Protein 2AAO (pdb70)

GO terms:
  GO:0005509 calcium ion binding (F, IDA)
  GO:0005778 peroxisomal membrane (C, IDA)
  GO:0009931 calcium-dependent protein serine/threonine kinase activity (F, IDA)
  GO:0004672 protein kinase activity (F, IDA)
  GO:0005777 peroxisome (C, IDA)
  GO:1900055 regulation of leaf senescence (P, IEP)
  GO:0046777 protein autophosphorylation (P, IDA)
  GO:0006468 protein phosphorylation (P, IDA)
  GO:0043067 regulation of programmed cell death (P, IGI)
  GO:1900055 regulation of leaf senescence (P, IGI)
  GO:0004674 protein serine/threonine kinase activity (F, HDA)
  GO:0043067 regulation of programmed cell death (P, IMP)
  GO:1900055 regulation of leaf senescence (P, IMP)
  GO:0046777 protein autophosphorylation (P, HDA)
  GO:0005515 protein binding (F, IPI)

Organism: Arabidopsis thaliana (NCBI:txid3702)

B-factor: mean 21.33, std 12.97, range [2.0, 94.02]

CATH classification: 1.10.238.10

Sequence (271 aa):
NKFKKALRVIAESLSEEEIAGLKEFNIDADKSGQITFEELKAGLKRVGANLKESEILDLQAADVDNSGTIDYKEFIAATLHLNKIEREDHLFAAFTYFDKDGSGYITPDELQQACEEEELRDVDQDNDGRIDYNEFVAQNKFKKALRVIAESLSEEEIAGLKEFNIDADKSGQITFEELKAGLKRVGANLKESEILDLQAADVDNSGTIDYKEFIAATLHLNKIEREDHLFAAFTYFDKDGSGYITPDELQQRDVDQDNDGRIDYNEFVAQ

Solvent-accessible surface area: 14637 Å² total

Secondary structure (DSSP, 8-state):
-TTT--HHHHHHHS-HHHHHHHH-----TT--SSB-HHHHHHHGGGGT----HHHHHH---S-TT--SSB-HHHHHHHHTT-HHHHTTHHHHHHHHHH-TT-SSSB-HHHHHHHT-------S-TT-SSSB-HHHHH--/-TTT--HHHHHHT--HHHHHHHH-----TT--SEE-HHHHHHHTGGGT----HHHHHH---S-TT-SSSEEHHHHHHHHTSS-TTTTTHHHHHHHHHH-SS-SSSB-HHHHH---S-TT-SSSB-HHHHH--

InterPro domains:
  IPR000719 Protein kinase domain [PF00069] (150-408)
  IPR000719 Protein kinase domain [PS50011] (150-408)
  IPR000719 Protein kinase domain [SM00220] (150-408)
  IPR002048 EF-hand domain [PF13499] (456-515)
  IPR002048 EF-hand domain [PF13499] (525-587)
  IPR002048 EF-hand domain [PS50222] (451-486)
  IPR002048 EF-hand domain [PS50222] (487-522)
  IPR002048 EF-hand domain [PS50222] (523-558)
  IPR002048 EF-hand domain [PS50222] (561-592)
  IPR002048 EF-hand domain [SM00054] (455-483)
  IPR002048 EF-hand domain [SM00054] (491-519)
  IPR002048 EF-hand domain [SM00054] (527-555)
  IPR002048 EF-hand domain [SM00054] (561-589)
  IPR008271 Serine/threonine-protein kinase, active site [PS00108] (270-282)
  IPR011009 Protein kinase-like domain superfamily [SSF56112] (149-409)
  IPR011992 EF-hand domain pair [SSF47473] (448-588)
  IPR017441 Protein kinase, ATP binding site [PS00107] (156-183)
  IPR018247 EF-Hand 1, calcium-binding site [PS00018] (464-476)
  IPR018247 EF-Hand 1, calcium-binding site [PS00018] (500-512)
  IPR018247 EF-Hand 1, calcium-binding site [PS00018] (536-548)

Foldseek 3Di:
DVVVVVLVVVLVPQDPLLVLLLVLCVCVVVPPQWHALVSQQVPPVLLPANDPSVVSVVLVVLPPVPPNTHGSVSSSSSLSVPCRRVVCSVLSSVVVVLVVVSPQWRAPVSVVVVVVCPVVCQQPPVPPRTHHSVSSVVD/DVVVVVLVVLLVPQDPLLLLLLVLCVCVVVPPQKHALVSLVVCCVLQPQDDDPVLSVVLVQLCVVPPNIHGSVSSSSSLSDPHSNVPCSVLSSVVSVLPVPSPQWRAPVSVVLPPQPPVPPRTHHNVSSVPD

Radius of gyration: 19.85 Å; Cα contacts (8 Å, |Δi|>4): 341; chains: 2; bounding box: 34×54×58 Å

Nearest PDB structures (foldseek):
  2aao-assembly3_B  TM=1.008E+00  e=6.823E-19  Arabidopsis thaliana
  2aao-assembly3_A  TM=9.528E-01  e=5.492E-16  Arabidopsis thaliana
  5x9a-assembly1_A  TM=4.521E-01  e=6.543E-03  Ciona intestinalis
  4okh-assembly1_B  TM=5.237E-01  e=8.119E-03  Homo sapiens
  4okh-assembly2_C-2  TM=5.104E-01  e=8.570E-03  Homo sapiens

Structure (mmCIF, N/CA/C/O backbone):
data_2AAO
#
_entry.id   2AAO
#
_cell.length_a   35.968
_cell.length_b   88.154
_cell.length_c   117.552
_cell.angle_alpha   90.00
_cell.angle_beta   90.00
_cell.angle_gamma   90.00
#
_symmetry.space_group_name_H-M   'P 21 21 21'
#
loop_
_entity.id
_entity.type
_entity.pdbx_description
1 polymer 'Calcium-dependent protein kinase, isoform AK1'
2 non-polymer 'CALCIUM ION'
3 water water
#
loop_
_atom_site.group_PDB
_atom_site.id
_atom_site.type_symbol
_atom_site.label_atom_id
_atom_site.label_alt_id
_atom_site.label_comp_id
_atom_site.label_asym_id
_atom_site.label_entity_id
_atom_site.label_seq_id
_atom_site.pdbx_PDB_ins_code
_atom_site.Cartn_x
_atom_site.Cartn_y
_atom_site.Cartn_z
_atom_site.occupancy
_atom_site.B_iso_or_equiv
_atom_site.auth_seq_id
_atom_site.auth_comp_id
_atom_site.auth_asym_id
_atom_site.auth_atom_id
_atom_site.pdbx_PDB_model_num
ATOM 9 N N . ASN A 1 7 ? 28.154 25.371 47.951 1.00 36.04 7 ASN A N 1
ATOM 10 C CA . ASN A 1 7 ? 27.542 24.901 46.717 1.00 35.31 7 ASN A CA 1
ATOM 11 C C . ASN A 1 7 ? 26.010 24.974 46.742 1.00 34.49 7 ASN A C 1
ATOM 12 O O . ASN A 1 7 ? 25.389 25.255 45.718 1.00 33.88 7 ASN A O 1
ATOM 17 N N . LYS A 1 8 ? 25.395 24.723 47.894 1.00 33.14 8 LYS A N 1
ATOM 18 C CA . LYS A 1 8 ? 23.939 24.840 48.000 1.00 32.82 8 LYS A CA 1
ATOM 19 C C . LYS A 1 8 ? 23.549 26.296 47.782 1.00 31.09 8 LYS A C 1
ATOM 20 O O . LYS A 1 8 ? 22.730 26.610 46.921 1.00 30.74 8 LYS A O 1
ATOM 26 N N . PHE A 1 9 ? 24.144 27.173 48.580 1.00 29.14 9 PHE A N 1
ATOM 27 C CA . PHE A 1 9 ? 23.910 28.606 48.488 1.00 29.08 9 PHE A CA 1
ATOM 28 C C . PHE A 1 9 ? 24.156 29.069 47.042 1.00 29.53 9 PHE A C 1
ATOM 29 O O . PHE A 1 9 ? 23.356 29.806 46.467 1.00 29.84 9 PHE A O 1
ATOM 37 N N . LYS A 1 10 ? 25.260 28.610 46.456 1.00 29.23 10 LYS A N 1
ATOM 38 C CA . LYS A 1 10 ? 25.602 28.953 45.082 1.00 28.96 10 LYS A CA 1
ATOM 39 C C . LYS A 1 10 ? 24.476 28.554 44.134 1.00 27.84 10 LYS A C 1
ATOM 40 O O . LYS A 1 10 ? 24.053 29.349 43.304 1.00 28.72 10 LYS A O 1
ATOM 46 N N . LYS A 1 11 ? 23.984 27.328 44.263 1.00 27.08 11 LYS A N 1
ATOM 47 C CA . LYS A 1 11 ? 22.904 26.860 43.407 1.00 27.12 11 LYS A CA 1
ATOM 48 C C . LYS A 1 11 ? 21.661 27.726 43.608 1.00 25.75 11 LYS A C 1
ATOM 49 O O . LYS A 1 11 ? 20.949 28.036 42.646 1.00 24.08 11 LYS A O 1
ATOM 63 N N . ALA A 1 13 ? 21.583 30.873 44.469 1.00 23.02 13 ALA A N 1
ATOM 64 C CA . ALA A 1 13 ? 21.823 32.160 43.835 1.00 22.00 13 ALA A CA 1
ATOM 65 C C . ALA A 1 13 ? 21.591 32.069 42.317 1.00 21.35 13 ALA A C 1
ATOM 66 O O . ALA A 1 13 ? 21.016 32.971 41.702 1.00 19.15 13 ALA A O 1
ATOM 68 N N . LEU A 1 14 ? 22.040 30.972 41.725 1.00 21.64 14 LEU A N 1
ATOM 69 C CA . LEU A 1 14 ? 21.875 30.746 40.292 1.00 21.69 14 LEU A CA 1
ATOM 70 C C . LEU A 1 14 ? 20.394 30.656 39.936 1.00 21.45 14 LEU A C 1
ATOM 71 O O . LEU A 1 14 ? 19.953 31.203 38.936 1.00 20.38 14 LEU A O 1
ATOM 76 N N . ARG A 1 15 ? 19.624 29.980 40.773 1.00 21.72 15 ARG A N 1
ATOM 77 C CA . ARG A 1 15 ? 18.190 29.922 40.572 1.00 22.37 15 ARG A CA 1
ATOM 78 C C . ARG A 1 15 ? 17.584 31.333 40.647 1.00 20.81 15 ARG A C 1
ATOM 79 O O . ARG A 1 15 ? 16.714 31.672 39.851 1.00 19.99 15 ARG A O 1
ATOM 87 N N . VAL A 1 16 ? 18.045 32.162 41.578 1.00 19.64 16 VAL A N 1
ATOM 88 C CA . VAL A 1 16 ? 17.489 33.515 41.698 1.00 19.20 16 VAL A CA 1
ATOM 89 C C . VAL A 1 16 ? 17.747 34.305 40.405 1.00 19.06 16 VAL A C 1
ATOM 90 O O . VAL A 1 16 ? 16.863 34.975 39.862 1.00 17.40 16 VAL A O 1
ATOM 94 N N . ILE A 1 17 ? 18.969 34.207 39.914 1.00 18.02 17 ILE A N 1
ATOM 95 C CA . ILE A 1 17 ? 19.364 34.881 38.698 1.00 18.71 17 ILE A CA 1
ATOM 96 C C . ILE A 1 17 ? 18.491 34.424 37.527 1.00 19.88 17 ILE A C 1
ATOM 97 O O . ILE A 1 17 ? 17.953 35.251 36.784 1.00 20.42 17 ILE A O 1
ATOM 102 N N . ALA A 1 18 ? 18.337 33.111 37.380 1.00 18.37 18 ALA A N 1
ATOM 103 C CA . ALA A 1 18 ? 17.551 32.561 36.297 1.00 19.31 18 ALA A CA 1
ATOM 104 C C . ALA A 1 18 ? 16.106 33.056 36.374 1.00 20.04 18 ALA A C 1
ATOM 105 O O . ALA A 1 18 ? 15.511 33.417 35.362 1.00 18.03 18 ALA A O 1
ATOM 107 N N . GLU A 1 19 ? 15.550 33.075 37.582 1.00 20.46 19 GLU A N 1
ATOM 108 C CA . GLU A 1 19 ? 14.163 33.503 37.787 1.00 20.83 19 GLU A CA 1
ATOM 109 C C . GLU A 1 19 ? 14.019 35.003 37.604 1.00 19.61 19 GLU A C 1
ATOM 110 O O . GLU A 1 19 ? 12.940 35.496 37.341 1.00 17.76 19 GLU A O 1
ATOM 120 N N . SER A 1 20 ? 15.126 35.719 37.722 1.00 18.89 20 SER A N 1
ATOM 121 C CA . SER A 1 20 ? 15.092 37.167 37.652 1.00 18.81 20 SER A CA 1
ATOM 122 C C . SER A 1 20 ? 15.301 37.664 36.227 1.00 18.10 20 SER A C 1
ATOM 123 O O . SER A 1 20 ? 15.224 38.856 35.961 1.00 18.58 20 SER A O 1
ATOM 126 N N . LEU A 1 21 ? 15.569 36.747 35.311 1.00 17.73 21 LEU A N 1
ATOM 127 C CA . LEU A 1 21 ? 15.695 37.112 33.904 1.00 17.57 21 LEU A CA 1
ATOM 128 C C . LEU A 1 21 ? 14.332 37.547 33.398 1.00 17.24 21 LEU A C 1
ATOM 129 O O . LEU A 1 21 ? 13.333 36.891 33.667 1.00 17.99 21 LEU A O 1
ATOM 134 N N . SER A 1 22 ? 14.283 38.651 32.667 1.00 15.14 22 SER A N 1
ATOM 135 C CA . SER A 1 22 ? 13.035 39.089 32.079 1.00 14.17 22 SER A CA 1
ATOM 136 C C . SER A 1 22 ? 12.682 38.220 30.879 1.00 13.35 22 SER A C 1
ATOM 137 O O . SER A 1 22 ? 13.531 37.526 30.295 1.00 10.37 22 SER A O 1
ATOM 140 N N . GLU A 1 23 ? 11.418 38.263 30.501 1.00 11.85 23 GLU A N 1
ATOM 141 C CA . GLU A 1 23 ? 10.977 37.510 29.337 1.00 13.40 23 GLU A CA 1
ATOM 142 C C . GLU A 1 23 ? 11.688 38.006 28.056 1.00 9.84 23 GLU A C 1
ATOM 143 O O . GLU A 1 23 ? 11.832 37.266 27.105 1.00 6.73 23 GLU A O 1
ATOM 149 N N . GLU A 1 24 ? 12.137 39.257 28.036 1.00 7.75 24 GLU A N 1
ATOM 150 C CA . GLU A 1 24 ? 12.845 39.775 26.868 1.00 7.32 24 GLU A CA 1
ATOM 151 C C . GLU A 1 24 ? 14.279 39.233 26.848 1.00 5.61 24 GLU A C 1
ATOM 152 O O . GLU A 1 24 ? 14.835 38.963 25.797 1.00 2.82 24 GLU A O 1
ATOM 158 N N . GLU A 1 25 ? 14.875 39.089 28.022 1.00 3.31 25 GLU A N 1
ATOM 159 C CA . GLU A 1 25 ? 16.190 38.458 28.114 1.00 4.02 25 GLU A CA 1
ATOM 160 C C . GLU A 1 25 ? 16.085 36.985 27.700 1.00 3.31 25 GLU A C 1
ATOM 161 O O . GLU A 1 25 ? 16.972 36.458 27.023 1.00 3.35 25 GLU A O 1
ATOM 167 N N . ILE A 1 26 ? 14.998 36.323 28.104 1.00 3.71 26 ILE A N 1
ATOM 168 C CA . ILE A 1 26 ? 14.764 34.929 27.744 1.00 3.72 26 ILE A CA 1
ATOM 169 C C . ILE A 1 26 ? 14.675 34.823 26.221 1.00 4.23 26 ILE A C 1
ATOM 170 O O . ILE A 1 26 ? 15.302 33.960 25.620 1.00 4.38 26 ILE A O 1
ATOM 175 N N . ALA A 1 27 ? 13.899 35.702 25.592 1.00 2.42 27 ALA A N 1
ATOM 176 C CA . ALA A 1 27 ? 13.780 35.680 24.127 1.00 3.84 27 ALA A CA 1
ATOM 177 C C . ALA A 1 27 ? 15.153 35.907 23.459 1.00 3.64 27 ALA A C 1
ATOM 178 O O . ALA A 1 27 ? 15.454 35.323 22.432 1.00 3.65 27 ALA A O 1
ATOM 180 N N . GLY A 1 28 ? 15.964 36.769 24.038 1.00 5.18 28 GLY A N 1
ATOM 181 C CA . GLY A 1 28 ? 17.316 36.969 23.543 1.00 5.47 28 GLY A CA 1
ATOM 182 C C . GLY A 1 28 ? 18.153 35.694 23.622 1.00 6.39 28 GLY A C 1
ATOM 183 O O . GLY A 1 28 ? 18.852 35.341 22.672 1.00 6.70 28 GLY A O 1
ATOM 184 N N . LEU A 1 29 ? 18.101 35.005 24.761 1.00 6.49 29 LEU A N 1
ATOM 185 C CA . LEU A 1 29 ? 18.864 33.778 24.937 1.00 6.49 29 LEU A CA 1
ATOM 186 C C . LEU A 1 29 ? 18.411 32.703 23.937 1.00 7.89 29 LEU A C 1
ATOM 187 O O . LEU A 1 29 ? 19.223 31.934 23.425 1.00 4.44 29 LEU A O 1
ATOM 192 N N . LYS A 1 30 ? 17.118 32.667 23.652 1.00 5.49 30 LYS A N 1
ATOM 193 C CA . LYS A 1 30 ? 16.560 31.736 22.696 1.00 8.71 30 LYS A CA 1
ATOM 194 C C . LYS A 1 30 ? 17.103 32.034 21.293 1.00 7.81 30 LYS A C 1
ATOM 195 O O . LYS A 1 30 ? 17.455 31.131 20.546 1.00 4.59 30 LYS A O 1
ATOM 201 N N . GLU A 1 31 ? 17.173 33.311 20.946 1.00 6.98 31 GLU A N 1
ATOM 202 C CA . GLU A 1 31 ? 17.730 33.699 19.656 1.00 7.38 31 GLU A CA 1
ATOM 203 C C . GLU A 1 31 ? 19.206 33.292 19.564 1.00 7.89 31 GLU A C 1
ATOM 204 O O . GLU A 1 31 ? 19.628 32.783 18.525 1.00 5.09 31 GLU A O 1
ATOM 218 N N . PHE A 1 33 ? 20.690 30.844 21.267 1.00 7.19 33 PHE A N 1
ATOM 219 C CA . PHE A 1 33 ? 20.675 29.399 21.107 1.00 7.57 33 PHE A CA 1
ATOM 220 C C . PHE A 1 33 ? 20.428 28.988 19.654 1.00 7.42 33 PHE A C 1
ATOM 221 O O . PHE A 1 33 ? 21.171 28.191 19.104 1.00 8.20 33 PHE A O 1
ATOM 229 N N . ASN A 1 34 ? 19.394 29.547 19.040 1.00 7.65 34 ASN A N 1
ATOM 230 C CA . ASN A 1 34 ? 19.045 29.228 17.667 1.00 8.45 34 ASN A CA 1
ATOM 231 C C . ASN A 1 34 ? 20.139 29.643 16.691 1.00 8.71 34 ASN A C 1
ATOM 232 O O . ASN A 1 34 ? 20.369 28.976 15.677 1.00 8.14 34 ASN A O 1
ATOM 245 N N . ILE A 1 36 ? 23.333 29.608 17.290 1.00 4.61 36 ILE A N 1
ATOM 246 C CA . ILE A 1 36 ? 24.401 28.618 17.388 1.00 4.87 36 ILE A CA 1
ATOM 247 C C . ILE A 1 36 ? 23.945 27.271 16.825 1.00 5.03 36 ILE A C 1
ATOM 248 O O . ILE A 1 36 ? 24.691 26.599 16.119 1.00 5.39 36 ILE A O 1
ATOM 253 N N . ASP A 1 37 ? 22.707 26.891 17.130 1.00 5.10 37 ASP A N 1
ATOM 254 C CA . ASP A 1 37 ? 22.119 25.632 16.641 1.00 5.14 37 ASP A CA 1
ATOM 255 C C . ASP A 1 37 ? 21.759 25.787 15.164 1.00 6.91 37 ASP A C 1
ATOM 256 O O . ASP A 1 37 ? 20.580 25.820 14.795 1.00 5.34 37 ASP A O 1
ATOM 261 N N . ALA A 1 38 ? 22.787 25.849 14.322 1.00 8.99 38 ALA A N 1
ATOM 262 C CA . ALA A 1 38 ? 22.624 26.197 12.910 1.00 10.12 38 ALA A CA 1
ATOM 263 C C . ALA A 1 38 ? 21.749 25.255 12.107 1.00 9.86 38 ALA A C 1
ATOM 264 O O . ALA A 1 38 ? 21.054 25.706 11.220 1.00 10.62 38 ALA A O 1
ATOM 266 N N . ASP A 1 39 ? 21.779 23.960 12.411 1.00 10.39 39 ASP A N 1
ATOM 267 C CA . ASP A 1 39 ? 20.942 22.996 11.690 1.00 10.99 39 ASP A CA 1
ATOM 268 C C . ASP A 1 39 ? 19.539 22.863 12.310 1.00 9.63 39 ASP A C 1
ATOM 269 O O . ASP A 1 39 ? 18.757 22.033 11.880 1.00 9.39 39 ASP A O 1
ATOM 274 N N . LYS A 1 40 ? 19.228 23.692 13.306 1.00 10.14 40 LYS A N 1
ATOM 275 C CA . LYS A 1 40 ? 17.921 23.683 13.986 1.00 9.45 40 LYS A CA 1
ATOM 276 C C . LYS A 1 40 ? 17.529 22.281 14.481 1.00 7.43 40 LYS A C 1
ATOM 277 O O . LYS A 1 40 ? 16.374 21.872 14.398 1.00 9.74 40 LYS A O 1
ATOM 283 N N . SER A 1 41 ? 18.487 21.554 15.017 1.00 6.27 41 SER A N 1
ATOM 284 C CA . SER A 1 41 ? 18.228 20.227 15.542 1.00 5.25 41 SER A CA 1
ATOM 285 C C . SER A 1 41 ? 17.769 20.250 16.995 1.00 3.66 41 SER A C 1
ATOM 286 O O . SER A 1 41 ? 17.416 19.223 17.541 1.00 4.61 41 SER A O 1
ATOM 289 N N . GLY A 1 42 ? 17.801 21.418 17.618 1.00 3.78 42 GLY A N 1
ATOM 290 C CA . GLY A 1 42 ? 17.444 21.568 19.014 1.00 4.49 42 GLY A CA 1
ATOM 291 C C . GLY A 1 42 ? 18.579 21.253 19.971 1.00 3.48 42 GLY A C 1
ATOM 292 O O . GLY A 1 42 ? 18.403 21.307 21.192 1.00 4.09 42 GLY A O 1
ATOM 293 N N . GLN A 1 43 ? 19.745 20.932 19.429 1.00 4.40 43 GLN A N 1
ATOM 294 C CA . GLN A 1 43 ? 20.859 20.512 20.247 1.00 5.60 43 GLN A CA 1
ATOM 295 C C . GLN A 1 43 ? 22.121 21.094 19.615 1.00 5.49 43 GLN A C 1
ATOM 296 O O . GLN A 1 43 ? 22.272 21.060 18.397 1.00 5.55 43 GLN A O 1
ATOM 302 N N . ILE A 1 44 ? 22.975 21.679 20.445 1.00 3.26 44 ILE A N 1
ATOM 303 C CA . ILE A 1 44 ? 24.222 22.288 19.995 1.00 4.36 44 ILE A CA 1
ATOM 304 C C . ILE A 1 44 ? 25.359 21.309 20.175 1.00 2.92 44 ILE A C 1
ATOM 305 O O . ILE A 1 44 ? 25.567 20.804 21.254 1.00 2.56 44 ILE A O 1
ATOM 310 N N . THR A 1 45 ? 26.072 21.024 19.099 1.00 4.09 45 THR A N 1
ATOM 311 C CA . THR A 1 45 ? 27.246 20.160 19.177 1.00 4.74 45 THR A CA 1
ATOM 312 C C . THR A 1 45 ? 28.487 21.021 19.361 1.00 2.00 45 THR A C 1
ATOM 313 O O . THR A 1 45 ? 28.432 22.227 19.158 1.00 2.00 45 THR A O 1
ATOM 317 N N . PHE A 1 46 ? 29.590 20.393 19.754 1.00 3.44 46 PHE A N 1
ATOM 318 C CA . PHE A 1 46 ? 30.866 21.074 19.890 1.00 2.26 46 PHE A CA 1
ATOM 319 C C . PHE A 1 46 ? 31.223 21.839 18.602 1.00 3.00 46 PHE A C 1
ATOM 320 O O . PHE A 1 46 ? 31.677 22.972 18.647 1.00 3.29 46 PHE A O 1
ATOM 328 N N . GLU A 1 47 ? 31.030 21.202 17.458 1.00 3.05 47 GLU A N 1
ATOM 329 C CA . GLU A 1 47 ? 31.318 21.823 16.168 1.00 4.44 47 GLU A CA 1
ATOM 330 C C . GLU A 1 47 ? 30.485 23.111 16.015 1.00 3.28 47 GLU A C 1
ATOM 331 O O . GLU A 1 47 ? 30.974 24.144 15.592 1.00 2.00 47 GLU A O 1
ATOM 341 N N . GLU A 1 48 ? 29.208 23.043 16.373 1.00 2.80 48 GLU A N 1
ATOM 342 C CA . GLU A 1 48 ? 28.353 24.216 16.286 1.00 2.72 48 GLU A CA 1
ATOM 343 C C . GLU A 1 48 ? 28.810 25.293 17.271 1.00 2.68 48 GLU A C 1
ATOM 344 O O . GLU A 1 48 ? 28.851 26.481 16.926 1.00 2.00 48 GLU A O 1
ATOM 350 N N . LEU A 1 49 ? 29.171 24.866 18.481 1.00 2.46 49 LEU A N 1
ATOM 351 C CA . LEU A 1 49 ? 29.552 25.795 19.527 1.00 3.21 49 LEU A CA 1
ATOM 352 C C . LEU A 1 49 ? 30.791 26.572 19.099 1.00 4.74 49 LEU A C 1
ATOM 353 O O . LEU A 1 49 ? 30.843 27.792 19.259 1.00 4.47 49 LEU A O 1
ATOM 358 N N . LYS A 1 50 ? 31.779 25.868 18.540 1.00 6.40 50 LYS A N 1
ATOM 359 C CA . LYS A 1 50 ? 33.016 26.491 18.075 1.00 7.52 50 LYS A CA 1
ATOM 360 C C . LYS A 1 50 ? 32.742 27.493 16.960 1.00 7.19 50 LYS A C 1
ATOM 361 O O . LYS A 1 50 ? 33.359 28.539 16.890 1.00 3.17 50 LYS A O 1
ATOM 367 N N . ALA A 1 51 ? 31.812 27.159 16.078 1.00 7.19 51 ALA A N 1
ATOM 368 C CA . ALA A 1 51 ? 31.475 28.039 14.976 1.00 7.90 51 ALA A CA 1
ATOM 369 C C . ALA A 1 51 ? 30.615 29.212 15.472 1.00 8.77 51 ALA A C 1
ATOM 370 O O . ALA A 1 51 ? 30.746 30.335 15.006 1.00 10.47 51 ALA A O 1
ATOM 372 N N . GLY A 1 52 ? 29.780 28.963 16.470 1.00 8.88 52 GLY A N 1
ATOM 373 C CA . GLY A 1 52 ? 28.789 29.940 16.868 1.00 8.77 52 GLY A CA 1
ATOM 374 C C . GLY A 1 52 ? 29.061 30.905 17.999 1.00 9.19 52 GLY A C 1
ATOM 375 O O . GLY A 1 52 ? 28.472 31.992 17.998 1.00 6.59 52 GLY A O 1
ATOM 376 N N . LEU A 1 53 ? 29.915 30.545 18.951 1.00 8.47 53 LEU A N 1
ATOM 377 C CA . LEU A 1 53 ? 30.132 31.425 20.097 1.00 10.37 53 LEU A CA 1
ATOM 378 C C . LEU A 1 53 ? 30.612 32.797 19.673 1.00 10.62 53 LEU A C 1
ATOM 379 O O . LEU A 1 53 ? 30.153 33.805 20.208 1.00 10.88 53 LEU A O 1
ATOM 384 N N . LYS A 1 54 ? 31.508 32.849 18.696 1.00 10.51 54 LYS A N 1
ATOM 385 C CA . LYS A 1 54 ? 32.000 34.125 18.220 1.00 11.84 54 LYS A CA 1
ATOM 386 C C . LYS A 1 54 ? 30.857 35.008 17.709 1.00 11.66 54 LYS A C 1
ATOM 387 O O . LYS A 1 54 ? 30.911 36.228 17.826 1.00 10.19 54 LYS A O 1
ATOM 393 N N . ARG A 1 55 ? 29.824 34.394 17.149 1.00 11.15 55 ARG A N 1
ATOM 394 C CA . ARG A 1 55 ? 28.727 35.157 16.583 1.00 12.25 55 ARG A CA 1
ATOM 395 C C . ARG A 1 55 ? 27.843 35.791 17.661 1.00 12.16 55 ARG A C 1
ATOM 396 O O . ARG A 1 55 ? 27.172 36.783 17.384 1.00 10.13 55 ARG A O 1
ATOM 404 N N . VAL A 1 56 ? 27.825 35.203 18.861 1.00 10.86 56 VAL A N 1
ATOM 405 C CA . VAL A 1 56 ? 27.028 35.724 19.963 1.00 11.95 56 VAL A CA 1
ATOM 406 C C . VAL A 1 56 ? 27.889 36.597 20.877 1.00 13.51 56 VAL A C 1
ATOM 407 O O . VAL A 1 56 ? 27.534 36.853 22.027 1.00 11.34 56 VAL A O 1
ATOM 411 N N . GLY A 1 57 ? 29.028 37.039 20.355 1.00 14.42 57 GLY A N 1
ATOM 412 C CA . GLY A 1 57 ? 29.878 37.986 21.051 1.00 17.63 57 GLY A CA 1
ATOM 413 C C . GLY A 1 57 ? 30.883 37.433 22.051 1.00 19.48 57 GLY A C 1
ATOM 414 O O . GLY A 1 57 ? 31.366 38.179 22.899 1.00 19.40 57 GLY A O 1
ATOM 415 N N . ALA A 1 58 ? 31.230 36.156 21.958 1.00 21.29 58 ALA A N 1
ATOM 416 C CA . ALA A 1 58 ? 32.145 35.587 22.948 1.00 22.85 58 ALA A CA 1
ATOM 417 C C . ALA A 1 58 ? 33.512 35.149 22.391 1.00 24.02 58 ALA A C 1
ATOM 418 O O . ALA A 1 58 ? 34.550 35.529 22.941 1.00 23.28 58 ALA A O 1
ATOM 420 N N . ASN A 1 59 ? 33.533 34.354 21.326 1.00 25.24 59 ASN A N 1
ATOM 421 C CA . ASN A 1 59 ? 34.819 33.951 20.689 1.00 26.95 59 ASN A CA 1
ATOM 422 C C . ASN A 1 59 ? 35.965 33.574 21.646 1.00 26.26 59 ASN A C 1
ATOM 423 O O . ASN A 1 59 ? 37.004 34.226 21.684 1.00 27.84 59 ASN A O 1
ATOM 428 N N . LEU A 1 60 ? 35.785 32.504 22.399 1.00 25.62 60 LEU A N 1
ATOM 429 C CA . LEU A 1 60 ? 36.808 32.032 23.311 1.00 23.51 60 LEU A CA 1
ATOM 430 C C . LEU A 1 60 ? 37.818 31.170 22.540 1.00 21.71 60 LEU A C 1
ATOM 431 O O . LEU A 1 60 ? 37.614 30.886 21.363 1.00 20.31 60 LEU A O 1
ATOM 436 N N . LYS A 1 61 ? 38.906 30.758 23.190 1.00 18.75 61 LYS A N 1
ATOM 437 C CA . LYS A 1 61 ? 39.854 29.833 22.559 1.00 17.76 61 LYS A CA 1
ATOM 438 C C . LYS A 1 61 ? 39.194 28.462 22.443 1.00 15.04 61 LYS A C 1
ATOM 439 O O . LYS A 1 61 ? 38.268 28.175 23.193 1.00 14.29 61 LYS A O 1
ATOM 445 N N . GLU A 1 62 ? 39.656 27.631 21.506 1.00 11.51 62 GLU A N 1
ATOM 446 C CA . GLU A 1 62 ? 39.041 26.316 21.287 1.00 10.33 62 GLU A CA 1
ATOM 447 C C . GLU A 1 62 ? 39.018 25.472 22.571 1.00 8.09 62 GLU A C 1
ATOM 448 O O . GLU A 1 62 ? 38.011 24.825 22.889 1.00 6.17 62 GLU A O 1
ATOM 454 N N . SER A 1 63 ? 40.104 25.514 23.333 1.00 5.96 63 SER A N 1
ATOM 455 C CA . SER A 1 63 ? 40.177 24.777 24.586 1.00 6.44 63 SER A CA 1
ATOM 456 C C . SER A 1 63 ? 39.166 25.304 25.606 1.00 7.89 63 SER A C 1
ATOM 457 O O . SER A 1 63 ? 38.653 24.546 26.426 1.00 5.85 63 SER A O 1
ATOM 460 N N . GLU A 1 64 ? 38.901 26.605 25.562 1.00 9.06 64 GLU A N 1
ATOM 461 C CA . GLU A 1 64 ? 37.959 27.229 26.485 1.00 12.12 64 GLU A CA 1
ATOM 462 C C . GLU A 1 64 ? 36.529 26.841 26.112 1.00 10.85 64 GLU A C 1
ATOM 463 O O . GLU A 1 64 ? 35.678 26.604 26.973 1.00 11.99 64 GLU A O 1
ATOM 469 N N . ILE A 1 65 ? 36.279 26.739 24.815 1.00 9.80 65 ILE A N 1
ATOM 470 C CA . ILE A 1 65 ? 34.984 26.329 24.327 1.00 10.17 65 ILE A CA 1
ATOM 471 C C . ILE A 1 65 ? 34.718 24.881 24.727 1.00 9.02 65 ILE A C 1
ATOM 472 O O . ILE A 1 65 ? 33.609 24.525 25.122 1.00 8.33 65 ILE A O 1
ATOM 477 N N . LEU A 1 66 ? 35.744 24.048 24.660 1.00 8.27 66 LEU A N 1
ATOM 478 C CA . LEU A 1 66 ? 35.573 22.649 25.039 1.00 8.51 66 LEU A CA 1
ATOM 479 C C . LEU A 1 66 ? 35.290 22.563 26.549 1.00 8.12 66 LEU A C 1
ATOM 480 O O . LEU A 1 66 ? 34.397 21.820 26.979 1.00 10.09 66 LEU A O 1
ATOM 485 N N . ASP A 1 67 ? 36.003 23.353 27.345 1.00 8.19 67 ASP A N 1
ATOM 486 C CA . ASP A 1 67 ? 35.740 23.391 28.794 1.00 11.82 67 ASP A CA 1
ATOM 487 C C . ASP A 1 67 ? 34.294 23.792 29.093 1.00 11.64 67 ASP A C 1
ATOM 488 O O . ASP A 1 67 ? 33.664 23.230 29.977 1.00 13.87 67 ASP A O 1
ATOM 493 N N . LEU A 1 68 ? 33.779 24.769 28.355 1.00 15.48 68 LEU A N 1
ATOM 494 C CA . LEU A 1 68 ? 32.409 25.238 28.538 1.00 17.41 68 LEU A CA 1
ATOM 495 C C . LEU A 1 68 ? 31.423 24.127 28.149 1.00 16.96 68 LEU A C 1
ATOM 496 O O . LEU A 1 68 ? 30.449 23.848 28.852 1.00 16.72 68 LEU A O 1
ATOM 509 N N . GLN A 1 70 ? 31.873 20.885 28.102 1.00 11.76 70 GLN A N 1
ATOM 510 C CA . GLN A 1 70 ? 31.898 19.791 29.058 1.00 13.94 70 GLN A CA 1
ATOM 511 C C . GLN A 1 70 ? 31.205 20.142 30.373 1.00 14.87 70 GLN A C 1
ATOM 512 O O . GLN A 1 70 ? 30.520 19.295 30.967 1.00 15.88 70 GLN A O 1
ATOM 518 N N . ALA A 1 71 ? 31.375 21.378 30.829 1.00 14.17 71 ALA A N 1
ATOM 519 C CA . ALA A 1 71 ? 30.706 21.820 32.051 1.00 15.52 71 ALA A CA 1
ATOM 520 C C . ALA A 1 71 ? 29.177 21.921 31.827 1.00 15.08 71 ALA A C 1
ATOM 521 O O . ALA A 1 71 ? 28.391 21.524 32.674 1.00 15.98 71 ALA A O 1
ATOM 523 N N . ALA A 1 72 ? 28.767 22.427 30.673 1.00 15.02 72 ALA A N 1
ATOM 524 C CA . ALA A 1 72 ? 27.344 22.641 30.383 1.00 15.21 72 ALA A CA 1
ATOM 525 C C . ALA A 1 72 ? 26.558 21.342 30.107 1.00 15.16 72 ALA A C 1
ATOM 526 O O . ALA A 1 72 ? 25.352 21.265 30.357 1.00 13.29 72 ALA A O 1
ATOM 528 N N . ASP A 1 73 ? 27.244 20.333 29.582 1.00 13.62 73 ASP A N 1
ATOM 529 C CA . ASP A 1 73 ? 26.605 19.084 29.176 1.00 14.96 73 ASP A CA 1
ATOM 530 C C . ASP A 1 73 ? 26.489 18.142 30.355 1.00 16.02 73 ASP A C 1
ATOM 531 O O . ASP A 1 73 ? 27.180 17.127 30.398 1.00 13.97 73 ASP A O 1
ATOM 536 N N . VAL A 1 74 ? 25.563 18.449 31.267 1.00 16.69 74 VAL A N 1
ATOM 537 C CA . VAL A 1 74 ? 25.452 17.731 32.535 1.00 17.79 74 VAL A CA 1
ATOM 538 C C . VAL A 1 74 ? 24.886 16.318 32.401 1.00 17.83 74 VAL A C 1
ATOM 539 O O . VAL A 1 74 ? 25.079 15.492 33.287 1.00 17.78 74 VAL A O 1
ATOM 543 N N . ASP A 1 75 ? 24.206 16.032 31.298 1.00 16.29 75 ASP A N 1
ATOM 544 C CA . ASP A 1 75 ? 23.666 14.697 31.070 1.00 16.63 75 ASP A CA 1
ATOM 545 C C . ASP A 1 75 ? 24.554 13.892 30.112 1.00 15.51 75 ASP A C 1
ATOM 546 O O . ASP A 1 75 ? 24.169 12.829 29.624 1.00 13.97 75 ASP A O 1
ATOM 551 N N . ASN A 1 76 ? 25.743 14.412 29.841 1.00 16.39 76 ASN A N 1
ATOM 552 C CA . ASN A 1 76 ? 26.707 13.725 28.980 1.00 16.00 76 ASN A CA 1
ATOM 553 C C . ASN A 1 76 ? 26.105 13.240 27.675 1.00 13.60 76 ASN A C 1
ATOM 554 O O . ASN A 1 76 ? 26.411 12.144 27.221 1.00 12.38 76 ASN A O 1
ATOM 559 N N . SER A 1 77 ? 25.236 14.059 27.093 1.00 12.29 77 SER A N 1
ATOM 560 C CA . SER A 1 77 ? 24.646 13.780 25.796 1.00 11.65 77 SER A CA 1
ATOM 561 C C . SER A 1 77 ? 25.685 14.026 24.688 1.00 11.64 77 SER A C 1
ATOM 562 O O . SER A 1 77 ? 25.562 13.522 23.582 1.00 9.92 77 SER A O 1
ATOM 565 N N . GLY A 1 78 ? 26.724 14.784 25.003 1.00 10.86 78 GLY A N 1
ATOM 566 C CA . GLY A 1 78 ? 27.633 15.241 23.982 1.00 11.09 78 GLY A CA 1
ATOM 567 C C . GLY A 1 78 ? 27.005 16.410 23.221 1.00 10.94 78 GLY A C 1
ATOM 568 O O . GLY A 1 78 ? 27.532 16.861 22.213 1.00 10.95 78 GLY A O 1
ATOM 569 N N . THR A 1 79 ? 25.854 16.885 23.690 1.00 10.34 79 THR A N 1
ATOM 570 C CA . THR A 1 79 ? 25.210 18.043 23.092 1.00 12.06 79 THR A CA 1
ATOM 571 C C . THR A 1 79 ? 24.726 18.987 24.189 1.00 10.24 79 THR A C 1
ATOM 572 O O . THR A 1 79 ? 24.477 18.555 25.306 1.00 9.39 79 THR A O 1
ATOM 576 N N . ILE A 1 80 ? 24.601 20.268 23.866 1.00 9.65 80 ILE A N 1
ATOM 577 C CA . ILE A 1 80 ? 24.052 21.245 24.796 1.00 9.16 80 ILE A CA 1
ATOM 578 C C . ILE A 1 80 ? 22.612 21.485 24.389 1.00 8.50 80 ILE A C 1
ATOM 579 O O . ILE A 1 80 ? 22.343 21.969 23.274 1.00 8.48 80 ILE A O 1
ATOM 584 N N . ASP A 1 81 ? 21.681 21.157 25.265 1.00 8.41 81 ASP A N 1
ATOM 585 C CA . ASP A 1 81 ? 20.277 21.462 24.952 1.00 7.16 81 ASP A CA 1
ATOM 586 C C . ASP A 1 81 ? 19.935 22.868 25.476 1.00 8.63 81 ASP A C 1
ATOM 587 O O . ASP A 1 81 ? 20.774 23.531 26.108 1.00 6.11 81 ASP A O 1
ATOM 592 N N . TYR A 1 82 ? 18.725 23.331 25.193 1.00 5.99 82 TYR A N 1
ATOM 593 C CA . TYR A 1 82 ? 18.322 24.685 25.529 1.00 8.31 82 TYR A CA 1
ATOM 594 C C . TYR A 1 82 ? 18.444 24.981 27.042 1.00 8.74 82 TYR A C 1
ATOM 595 O O . TYR A 1 82 ? 18.997 26.017 27.446 1.00 6.49 82 TYR A O 1
ATOM 604 N N . LYS A 1 83 ? 17.971 24.055 27.869 1.00 9.19 83 LYS A N 1
ATOM 605 C CA . LYS A 1 83 ? 17.995 24.251 29.320 1.00 10.85 83 LYS A CA 1
ATOM 606 C C . LYS A 1 83 ? 19.449 24.284 29.796 1.00 9.76 83 LYS A C 1
ATOM 607 O O . LYS A 1 83 ? 19.808 25.135 30.606 1.00 10.45 83 LYS A O 1
ATOM 613 N N . GLU A 1 84 ? 20.281 23.368 29.297 1.00 7.92 84 GLU A N 1
ATOM 614 C CA . GLU A 1 84 ? 21.715 23.380 29.606 1.00 8.75 84 GLU A CA 1
ATOM 615 C C . GLU A 1 84 ? 22.394 24.675 29.149 1.00 8.93 84 GLU A C 1
ATOM 616 O O . GLU A 1 84 ? 23.300 25.166 29.802 1.00 9.29 84 GLU A O 1
ATOM 622 N N . PHE A 1 85 ? 21.974 25.196 28.005 1.00 9.97 85 PHE A N 1
ATOM 623 C CA . PHE A 1 85 ? 22.544 26.421 27.459 1.00 10.23 85 PHE A CA 1
ATOM 624 C C . PHE A 1 85 ? 22.251 27.611 28.374 1.00 11.42 85 PHE A C 1
ATOM 625 O O . PHE A 1 85 ? 23.154 28.364 28.721 1.00 8.96 85 PHE A O 1
ATOM 633 N N . ILE A 1 86 ? 20.988 27.786 28.749 1.00 10.53 86 ILE A N 1
ATOM 634 C CA . ILE A 1 86 ? 20.639 28.860 29.655 1.00 12.76 86 ILE A CA 1
ATOM 635 C C . ILE A 1 86 ? 21.417 28.739 30.945 1.00 14.36 86 ILE A C 1
ATOM 636 O O . ILE A 1 86 ? 22.033 29.709 31.375 1.00 15.34 86 ILE A O 1
ATOM 641 N N . ALA A 1 87 ? 21.405 27.553 31.551 1.00 13.16 87 ALA A N 1
ATOM 642 C CA . ALA A 1 87 ? 22.100 27.352 32.820 1.00 16.01 87 ALA A CA 1
ATOM 643 C C . ALA A 1 87 ? 23.573 27.727 32.694 1.00 17.40 87 ALA A C 1
ATOM 644 O O . ALA A 1 87 ? 24.144 28.326 33.612 1.00 18.78 87 ALA A O 1
ATOM 646 N N . ALA A 1 88 ? 24.171 27.393 31.547 1.00 19.68 88 ALA A N 1
ATOM 647 C CA . ALA A 1 88 ? 25.577 27.671 31.254 1.00 19.47 88 ALA A CA 1
ATOM 648 C C . ALA A 1 88 ? 25.874 29.157 31.102 1.00 21.16 88 ALA A C 1
ATOM 649 O O . ALA A 1 88 ? 26.920 29.630 31.571 1.00 19.47 88 ALA A O 1
ATOM 651 N N . THR A 1 89 ? 24.981 29.902 30.448 1.00 20.27 89 THR A N 1
ATOM 652 C CA . THR A 1 89 ? 25.210 31.339 30.295 1.00 22.02 89 THR A CA 1
ATOM 653 C C . THR A 1 89 ? 25.321 31.970 31.678 1.00 24.37 89 THR A C 1
ATOM 654 O O . THR A 1 89 ? 26.093 32.894 31.878 1.00 24.27 89 THR A O 1
ATOM 658 N N . LEU A 1 90 ? 24.564 31.455 32.640 1.00 26.23 90 LEU A N 1
ATOM 659 C CA . LEU A 1 90 ? 24.639 31.978 34.004 1.00 28.62 90 LEU A CA 1
ATOM 660 C C . LEU A 1 90 ? 25.992 31.714 34.684 1.00 29.57 90 LEU A C 1
ATOM 661 O O . LEU A 1 90 ? 26.283 32.315 35.714 1.00 30.69 90 LEU A O 1
ATOM 666 N N . HIS A 1 91 ? 26.813 30.845 34.094 1.00 31.79 91 HIS A N 1
ATOM 667 C CA . HIS A 1 91 ? 28.142 30.504 34.627 1.00 33.65 91 HIS A CA 1
ATOM 668 C C . HIS A 1 91 ? 29.285 31.164 33.856 1.00 34.73 91 HIS A C 1
ATOM 669 O O . HIS A 1 91 ? 30.456 30.949 34.174 1.00 34.55 91 HIS A O 1
ATOM 676 N N . LEU A 1 92 ? 28.949 31.939 32.833 1.00 35.58 92 LEU A N 1
ATOM 677 C CA . LEU A 1 92 ? 29.945 32.589 31.993 1.00 36.75 92 LEU A CA 1
ATOM 678 C C . LEU A 1 92 ? 29.631 34.068 31.911 1.00 36.50 92 LEU A C 1
ATOM 679 O O . LEU A 1 92 ? 28.780 34.484 31.117 1.00 33.81 92 LEU A O 1
ATOM 684 N N . ASN A 1 93 ? 30.305 34.865 32.734 1.00 35.34 93 ASN A N 1
ATOM 685 C CA . ASN A 1 93 ? 30.052 36.304 32.754 1.00 35.84 93 ASN A CA 1
ATOM 686 C C . ASN A 1 93 ? 30.050 36.898 31.354 1.00 35.18 93 ASN A C 1
ATOM 687 O O . ASN A 1 93 ? 29.180 37.688 31.005 1.00 34.95 93 ASN A O 1
ATOM 692 N N . LYS A 1 94 ? 31.031 36.495 30.555 1.00 35.92 94 LYS A N 1
ATOM 693 C CA . LYS A 1 94 ? 31.211 37.019 29.205 1.00 36.95 94 LYS A CA 1
ATOM 694 C C . LYS A 1 94 ? 29.921 36.948 28.402 1.00 35.53 94 LYS A C 1
ATOM 695 O O . LYS A 1 94 ? 29.644 37.809 27.574 1.00 34.34 94 LYS A O 1
ATOM 701 N N . ILE A 1 95 ? 29.131 35.915 28.647 1.00 34.52 95 ILE A N 1
ATOM 702 C CA . ILE A 1 95 ? 27.898 35.755 27.899 1.00 35.02 95 ILE A CA 1
ATOM 703 C C . ILE A 1 95 ? 26.729 36.395 28.629 1.00 34.03 95 ILE A C 1
ATOM 704 O O . ILE A 1 95 ? 26.000 37.206 28.035 1.00 32.99 95 ILE A O 1
ATOM 709 N N . GLU A 1 96 ? 26.553 36.061 29.906 1.00 31.79 96 GLU A N 1
ATOM 710 C CA . GLU A 1 96 ? 25.368 36.547 30.629 1.00 32.55 96 GLU A CA 1
ATOM 711 C C . GLU A 1 96 ? 25.335 38.074 30.722 1.00 31.60 96 GLU A C 1
ATOM 712 O O . GLU A 1 96 ? 24.250 38.688 30.743 1.00 29.72 96 GLU A O 1
ATOM 718 N N . ARG A 1 97 ? 26.516 38.691 30.731 1.00 31.00 97 ARG A N 1
ATOM 719 C CA . ARG A 1 97 ? 26.588 40.144 30.797 1.00 30.97 97 ARG A CA 1
ATOM 720 C C . ARG A 1 97 ? 25.933 40.787 29.562 1.00 30.01 97 ARG A C 1
ATOM 721 O O . ARG A 1 97 ? 25.599 41.971 29.586 1.00 27.37 97 ARG A O 1
ATOM 729 N N . GLU A 1 98 ? 25.732 40.010 28.497 1.00 29.49 98 GLU A N 1
ATOM 730 C CA . GLU A 1 98 ? 25.159 40.557 27.256 1.00 29.54 98 GLU A CA 1
ATOM 731 C C . GLU A 1 98 ? 23.675 40.279 27.080 1.00 27.29 98 GLU A C 1
ATOM 732 O O . GLU A 1 98 ? 23.120 40.557 26.023 1.00 26.13 98 GLU A O 1
ATOM 738 N N . ASP A 1 99 ? 23.031 39.710 28.083 1.00 24.68 99 ASP A N 1
ATOM 739 C CA . ASP A 1 99 ? 21.636 39.316 27.913 1.00 24.77 99 ASP A CA 1
ATOM 740 C C . ASP A 1 99 ? 20.756 40.494 27.478 1.00 21.42 99 ASP A C 1
ATOM 741 O O . ASP A 1 99 ? 19.815 40.307 26.729 1.00 23.02 99 ASP A O 1
ATOM 746 N N . HIS A 1 100 ? 21.036 41.701 27.946 1.00 17.65 100 HIS A N 1
ATOM 747 C CA . HIS A 1 100 ? 20.172 42.832 27.591 1.00 17.78 100 HIS A CA 1
ATOM 748 C C . HIS A 1 100 ? 20.395 43.266 26.163 1.00 18.53 100 HIS A C 1
ATOM 749 O O . HIS A 1 100 ? 19.445 43.619 25.476 1.00 18.68 100 HIS A O 1
ATOM 756 N N . LEU A 1 101 ? 21.646 43.211 25.715 1.00 17.34 101 LEU A N 1
ATOM 757 C CA . LEU A 1 101 ? 21.968 43.525 24.338 1.00 19.08 101 LEU A CA 1
ATOM 758 C C . LEU A 1 101 ? 21.356 42.505 23.408 1.00 19.30 101 LEU A C 1
ATOM 759 O O . LEU A 1 101 ? 20.897 42.848 22.323 1.00 17.68 101 LEU A O 1
ATOM 764 N N . PHE A 1 102 ? 21.352 41.247 23.823 1.00 18.39 102 PHE A N 1
ATOM 765 C CA . PHE A 1 102 ? 20.783 40.244 22.964 1.00 20.78 102 PHE A CA 1
ATOM 766 C C . PHE A 1 102 ? 19.273 40.423 22.944 1.00 20.13 102 PHE A C 1
ATOM 767 O O . PHE A 1 102 ? 18.665 40.193 21.910 1.00 18.34 102 PHE A O 1
ATOM 775 N N . ALA A 1 103 ? 18.681 40.858 24.063 1.00 17.68 103 ALA A N 1
ATOM 776 C CA . ALA A 1 103 ? 17.246 41.120 24.104 1.00 19.20 103 ALA A CA 1
ATOM 777 C C . ALA A 1 103 ? 16.909 42.163 23.048 1.00 18.03 103 ALA A C 1
ATOM 778 O O . ALA A 1 103 ? 15.936 42.026 22.317 1.00 18.17 103 ALA A O 1
ATOM 780 N N . ALA A 1 104 ? 17.749 43.185 22.946 1.00 17.40 104 ALA A N 1
ATOM 781 C CA . ALA A 1 104 ? 17.478 44.294 22.037 1.00 17.27 104 ALA A CA 1
ATOM 782 C C . ALA A 1 104 ? 17.705 43.855 20.607 1.00 16.80 104 ALA A C 1
ATOM 783 O O . ALA A 1 104 ? 16.906 44.154 19.733 1.00 16.68 104 ALA A O 1
ATOM 785 N N . PHE A 1 105 ? 18.780 43.113 20.365 1.00 18.03 105 PHE A N 1
ATOM 786 C CA . PHE A 1 105 ? 19.045 42.597 19.029 1.00 17.65 105 PHE A CA 1
ATOM 787 C C . PHE A 1 105 ? 17.870 41.738 18.535 1.00 18.52 105 PHE A C 1
ATOM 788 O O . PHE A 1 105 ? 17.388 41.927 17.412 1.00 17.04 105 PHE A O 1
ATOM 796 N N . THR A 1 106 ? 17.372 40.832 19.369 1.00 18.62 106 THR A N 1
ATOM 797 C CA . THR A 1 106 ? 16.323 39.938 18.887 1.00 19.83 106 THR A CA 1
ATOM 798 C C . THR A 1 106 ? 15.024 40.680 18.699 1.00 20.15 106 THR A C 1
ATOM 799 O O . THR A 1 106 ? 14.172 40.226 17.941 1.00 20.70 106 THR A O 1
ATOM 803 N N . TYR A 1 107 ? 14.882 41.840 19.343 1.00 20.38 107 TYR A N 1
ATOM 804 C CA . TYR A 1 107 ? 13.694 42.661 19.122 1.00 19.63 107 TYR A CA 1
ATOM 805 C C . TYR A 1 107 ? 13.717 43.226 17.696 1.00 17.97 107 TYR A C 1
ATOM 806 O O . TYR A 1 107 ? 12.689 43.267 17.014 1.00 17.30 107 TYR A O 1
ATOM 815 N N . PHE A 1 108 ? 14.880 43.682 17.245 1.00 16.21 108 PHE A N 1
ATOM 816 C CA . PHE A 1 108 ? 14.990 44.224 15.888 1.00 16.89 108 PHE A CA 1
ATOM 817 C C . PHE A 1 108 ? 15.002 43.117 14.842 1.00 15.66 108 PHE A C 1
ATOM 818 O O . PHE A 1 108 ? 14.557 43.316 13.729 1.00 14.98 108 PHE A O 1
ATOM 826 N N . ASP A 1 109 ? 15.515 41.949 15.208 1.00 17.04 109 ASP A N 1
ATOM 827 C CA . ASP A 1 109 ? 15.609 40.821 14.285 1.00 18.48 109 ASP A CA 1
ATOM 828 C C . ASP A 1 109 ? 14.254 40.122 14.248 1.00 19.35 109 ASP A C 1
ATOM 829 O O . ASP A 1 109 ? 14.123 38.986 14.689 1.00 18.30 109 ASP A O 1
ATOM 834 N N . LYS A 1 110 ? 13.262 40.816 13.704 1.00 21.56 110 LYS A N 1
ATOM 835 C CA . LYS A 1 110 ? 11.873 40.350 13.714 1.00 24.18 110 LYS A CA 1
ATOM 836 C C . LYS A 1 110 ? 11.672 38.906 13.257 1.00 23.65 110 LYS A C 1
ATOM 837 O O . LYS A 1 110 ? 10.893 38.179 13.873 1.00 23.70 110 LYS A O 1
ATOM 843 N N . ASP A 1 111 ? 12.361 38.480 12.197 1.00 23.56 111 ASP A N 1
ATOM 844 C CA . ASP A 1 111 ? 12.151 37.121 11.663 1.00 23.12 111 ASP A CA 1
ATOM 845 C C . ASP A 1 111 ? 13.064 36.038 12.250 1.00 23.51 111 ASP A C 1
ATOM 846 O O . ASP A 1 111 ? 13.042 34.892 11.793 1.00 23.00 111 ASP A O 1
ATOM 851 N N . GLY A 1 112 ? 13.856 36.387 13.259 1.00 22.36 112 GLY A N 1
ATOM 852 C CA . GLY A 1 112 ? 14.760 35.423 13.861 1.00 21.65 112 GLY A CA 1
ATOM 853 C C . GLY A 1 112 ? 15.742 34.878 12.850 1.00 21.64 112 GLY A C 1
ATOM 854 O O . GLY A 1 112 ? 16.160 33.730 12.935 1.00 22.80 112 GLY A O 1
ATOM 855 N N . SER A 1 113 ? 16.110 35.702 11.876 1.00 20.70 113 SER A N 1
ATOM 856 C CA . SER A 1 113 ? 17.062 35.289 10.858 1.00 19.69 113 SER A CA 1
ATOM 857 C C . SER A 1 113 ? 18.501 35.336 11.377 1.00 18.31 113 SER A C 1
ATOM 858 O O . SER A 1 113 ? 19.381 34.745 10.778 1.00 17.07 113 SER A O 1
ATOM 861 N N . GLY A 1 114 ? 18.729 36.037 12.480 1.00 16.07 114 GLY A N 1
ATOM 862 C CA . GLY A 1 114 ? 20.075 36.218 12.999 1.00 15.25 114 GLY A CA 1
ATOM 863 C C . GLY A 1 114 ? 20.748 37.490 12.487 1.00 15.24 114 GLY A C 1
ATOM 864 O O . GLY A 1 114 ? 21.865 37.809 12.872 1.00 14.91 114 GLY A O 1
ATOM 865 N N . TYR A 1 115 ? 20.072 38.223 11.612 1.00 15.50 115 TYR A N 1
ATOM 866 C CA . TYR A 1 115 ? 20.620 39.456 11.048 1.00 16.93 115 TYR A CA 1
ATOM 867 C C . TYR A 1 115 ? 19.515 40.491 10.918 1.00 17.11 115 TYR A C 1
ATOM 868 O O . TYR A 1 115 ? 18.383 40.152 10.546 1.00 17.19 115 TYR A O 1
ATOM 877 N N . ILE A 1 116 ? 19.855 41.752 11.170 1.00 15.22 116 ILE A N 1
ATOM 878 C CA . ILE A 1 116 ? 18.893 42.827 11.029 1.00 15.98 116 ILE A CA 1
ATOM 879 C C . ILE A 1 116 ? 19.042 43.361 9.620 1.00 15.78 116 ILE A C 1
ATOM 880 O O . ILE A 1 116 ? 20.131 43.769 9.233 1.00 15.65 116 ILE A O 1
ATOM 885 N N . THR A 1 117 ? 17.960 43.343 8.846 1.00 15.84 117 THR A N 1
ATOM 886 C CA . THR A 1 117 ? 18.003 43.852 7.478 1.00 16.04 117 THR A CA 1
ATOM 887 C C . THR A 1 117 ? 17.385 45.243 7.416 1.00 16.79 117 THR A C 1
ATOM 888 O O . THR A 1 117 ? 16.710 45.694 8.353 1.00 15.36 117 THR A O 1
ATOM 892 N N . PRO A 1 118 ? 17.656 45.954 6.333 1.00 16.43 118 PRO A N 1
ATOM 893 C CA . PRO A 1 118 ? 17.069 47.273 6.127 1.00 16.88 118 PRO A CA 1
ATOM 894 C C . PRO A 1 118 ? 15.547 47.306 6.311 1.00 17.20 118 PRO A C 1
ATOM 895 O O . PRO A 1 118 ? 15.035 48.260 6.888 1.00 16.02 118 PRO A O 1
ATOM 899 N N . ASP A 1 119 ? 14.828 46.292 5.839 1.00 18.67 119 ASP A N 1
ATOM 900 C CA . ASP A 1 119 ? 13.374 46.285 6.012 1.00 19.47 119 ASP A CA 1
ATOM 901 C C . ASP A 1 119 ? 13.010 46.204 7.502 1.00 18.97 119 ASP A C 1
ATOM 902 O O . ASP A 1 119 ? 12.008 46.773 7.933 1.00 17.50 119 ASP A O 1
ATOM 907 N N . GLU A 1 120 ? 13.819 45.484 8.275 1.00 18.96 120 GLU A N 1
ATOM 908 C CA . GLU A 1 120 ? 13.580 45.341 9.710 1.00 19.47 120 GLU A CA 1
ATOM 909 C C . GLU A 1 120 ? 13.898 46.666 10.409 1.00 20.24 120 GLU A C 1
ATOM 910 O O . GLU A 1 120 ? 13.164 47.099 11.304 1.00 18.90 120 GLU A O 1
ATOM 916 N N . LEU A 1 121 ? 14.976 47.315 9.978 1.00 21.46 121 LEU A N 1
ATOM 917 C CA . LEU A 1 121 ? 15.299 48.655 10.450 1.00 24.32 121 LEU A CA 1
ATOM 918 C C . LEU A 1 121 ? 14.100 49.582 10.247 1.00 25.34 121 LEU A C 1
ATOM 919 O O . LEU A 1 121 ? 13.711 50.309 11.154 1.00 24.94 121 LEU A O 1
ATOM 924 N N . GLN A 1 122 ? 13.511 49.546 9.058 1.00 26.54 122 GLN A N 1
ATOM 925 C CA . GLN A 1 122 ? 12.356 50.393 8.758 1.00 29.22 122 GLN A CA 1
ATOM 926 C C . GLN A 1 122 ? 11.164 50.027 9.646 1.00 29.36 122 GLN A C 1
ATOM 927 O O . GLN A 1 122 ? 10.469 50.902 10.157 1.00 28.85 122 GLN A O 1
ATOM 933 N N . GLN A 1 123 ? 10.929 48.731 9.812 1.00 30.79 123 GLN A N 1
ATOM 934 C CA . GLN A 1 123 ? 9.878 48.247 10.701 1.00 32.32 123 GLN A CA 1
ATOM 935 C C . GLN A 1 123 ? 10.058 48.817 12.104 1.00 31.99 123 GLN A C 1
ATOM 936 O O . GLN A 1 123 ? 9.102 49.290 12.711 1.00 31.17 123 GLN A O 1
ATOM 942 N N . ALA A 1 124 ? 11.288 48.772 12.607 1.00 31.92 124 ALA A N 1
ATOM 943 C CA . ALA A 1 124 ? 11.601 49.286 13.937 1.00 33.00 124 ALA A CA 1
ATOM 944 C C . ALA A 1 124 ? 11.297 50.780 14.034 1.00 34.33 124 ALA A C 1
ATOM 945 O O . ALA A 1 124 ? 10.739 51.245 15.028 1.00 32.11 124 ALA A O 1
ATOM 947 N N . CYS A 1 125 ? 11.634 51.518 12.980 1.00 36.62 125 CYS A N 1
ATOM 948 C CA . CYS A 1 125 ? 11.498 52.976 12.987 1.00 38.60 125 CYS A CA 1
ATOM 949 C C . CYS A 1 125 ? 10.032 53.410 13.044 1.00 41.18 125 CYS A C 1
ATOM 950 O O . CYS A 1 125 ? 9.729 54.595 13.185 1.00 42.16 125 CYS A O 1
ATOM 953 N N . GLU A 1 126 ? 9.134 52.443 12.882 1.00 44.14 126 GLU A N 1
ATOM 954 C CA . GLU A 1 126 ? 7.759 52.604 13.344 1.00 46.38 126 GLU A CA 1
ATOM 955 C C . GLU A 1 126 ? 7.786 52.429 14.874 1.00 47.27 126 GLU A C 1
ATOM 956 O O . GLU A 1 126 ? 7.049 51.613 15.431 1.00 46.88 126 GLU A O 1
ATOM 962 N N . GLU A 1 127 ? 8.653 53.188 15.543 1.00 48.10 127 GLU A N 1
ATOM 963 C CA . GLU A 1 127 ? 8.809 53.117 16.992 1.00 48.29 127 GLU A CA 1
ATOM 964 C C . GLU A 1 127 ? 8.861 54.518 17.595 1.00 48.14 127 GLU A C 1
ATOM 965 O O . GLU A 1 127 ? 8.300 55.471 17.049 1.00 46.53 127 GLU A O 1
ATOM 971 N N . GLU A 1 136 ? 19.329 55.372 6.711 1.00 33.17 136 GLU A N 1
ATOM 972 C CA . GLU A 1 136 ? 20.011 54.284 5.989 1.00 33.73 136 GLU A CA 1
ATOM 973 C C . GLU A 1 136 ? 21.448 54.664 5.600 1.00 33.03 136 GLU A C 1
ATOM 974 O O . GLU A 1 136 ? 22.111 53.977 4.820 1.00 31.13 136 GLU A O 1
ATOM 976 N N . GLU A 1 137 ? 21.856 55.831 6.086 1.00 32.72 137 GLU A N 1
ATOM 977 C CA . GLU A 1 137 ? 23.254 56.067 6.409 1.00 32.97 137 GLU A CA 1
ATOM 978 C C . GLU A 1 137 ? 23.556 55.079 7.563 1.00 32.46 137 GLU A C 1
ATOM 979 O O . GLU A 1 137 ? 24.708 54.739 7.820 1.00 31.14 137 GLU A O 1
ATOM 985 N N . LEU A 1 138 ? 22.508 54.655 8.276 1.00 33.36 138 LEU A N 1
ATOM 986 C CA . LEU A 1 138 ? 22.630 53.632 9.322 1.00 34.56 138 LEU A CA 1
ATOM 987 C C . LEU A 1 138 ? 23.503 52.475 8.861 1.00 34.91 138 LEU A C 1
ATOM 988 O O . LEU A 1 138 ? 24.475 52.116 9.523 1.00 35.33 138 LEU A O 1
ATOM 1001 N N . ARG A 1 140 ? 25.681 52.149 6.513 1.00 35.40 140 ARG A N 1
ATOM 1002 C CA . ARG A 1 140 ? 27.064 52.464 6.161 1.00 36.00 140 ARG A CA 1
ATOM 1003 C C . ARG A 1 140 ? 28.038 52.382 7.330 1.00 35.50 140 ARG A C 1
ATOM 1004 O O . ARG A 1 140 ? 29.113 51.798 7.196 1.00 35.13 140 ARG A O 1
ATOM 1012 N N . ASP A 1 141 ? 27.695 52.982 8.465 1.00 35.55 141 ASP A N 1
ATOM 1013 C CA . ASP A 1 141 ? 28.602 52.911 9.614 1.00 35.82 141 ASP A CA 1
ATOM 1014 C C . ASP A 1 141 ? 28.431 51.639 10.442 1.00 33.70 141 ASP A C 1
ATOM 1015 O O . ASP A 1 141 ? 29.378 51.202 11.082 1.00 34.29 141 ASP A O 1
ATOM 1020 N N . VAL A 1 142 ? 27.247 51.032 10.422 1.00 32.26 142 VAL A N 1
ATOM 1021 C CA . VAL A 1 142 ? 27.002 49.827 11.235 1.00 30.38 142 VAL A CA 1
ATOM 1022 C C . VAL A 1 142 ? 27.433 48.529 10.554 1.00 29.37 142 VAL A C 1
ATOM 1023 O O . VAL A 1 142 ? 28.066 47.688 11.193 1.00 28.03 142 VAL A O 1
ATOM 1027 N N . ASP A 1 143 ? 27.079 48.356 9.277 1.00 28.28 143 ASP A N 1
ATOM 1028 C CA . ASP A 1 143 ? 27.382 47.117 8.544 1.00 27.97 143 ASP A CA 1
ATOM 1029 C C . ASP A 1 143 ? 28.851 47.049 8.106 1.00 28.15 143 ASP A C 1
ATOM 1030 O O . ASP A 1 143 ? 29.169 47.305 6.941 1.00 27.54 143 ASP A O 1
ATOM 1035 N N . GLN A 1 144 ? 29.718 46.659 9.043 1.00 28.04 144 GLN A N 1
ATOM 1036 C CA . GLN A 1 144 ? 31.178 46.582 8.856 1.00 28.28 144 GLN A CA 1
ATOM 1037 C C . GLN A 1 144 ? 31.712 45.577 7.818 1.00 27.10 144 GLN A C 1
ATOM 1038 O O . GLN A 1 144 ? 32.823 45.757 7.335 1.00 26.52 144 GLN A O 1
ATOM 1044 N N . ASP A 1 145 ? 30.968 44.520 7.488 1.00 26.42 145 ASP A N 1
ATOM 1045 C CA . ASP A 1 145 ? 31.451 43.543 6.494 1.00 26.45 145 ASP A CA 1
ATOM 1046 C C . ASP A 1 145 ? 30.748 43.654 5.122 1.00 25.40 145 ASP A C 1
ATOM 1047 O O . ASP A 1 145 ? 30.980 42.848 4.227 1.00 25.05 145 ASP A O 1
ATOM 1052 N N . ASN A 1 146 ? 29.883 44.650 4.972 1.00 24.11 146 ASN A N 1
ATOM 1053 C CA . ASN A 1 146 ? 29.244 44.934 3.688 1.00 23.17 146 ASN A CA 1
ATOM 1054 C C . ASN A 1 146 ? 28.418 43.801 3.099 1.00 21.78 146 ASN A C 1
ATOM 1055 O O . ASN A 1 146 ? 28.433 43.598 1.885 1.00 21.54 146 ASN A O 1
ATOM 1060 N N . ASP A 1 147 ? 27.694 43.070 3.930 1.00 19.84 147 ASP A N 1
ATOM 1061 C CA . ASP A 1 147 ? 26.837 42.009 3.410 1.00 19.85 147 ASP A CA 1
ATOM 1062 C C . ASP A 1 147 ? 25.373 42.474 3.348 1.00 19.31 147 ASP A C 1
ATOM 1063 O O . ASP A 1 147 ? 24.474 41.699 3.046 1.00 19.09 147 ASP A O 1
ATOM 1068 N N . GLY A 1 148 ? 25.142 43.753 3.620 1.00 20.27 148 GLY A N 1
ATOM 1069 C CA . GLY A 1 148 ? 23.800 44.308 3.554 1.00 21.69 148 GLY A CA 1
ATOM 1070 C C . GLY A 1 148 ? 22.940 43.997 4.765 1.00 22.09 148 GLY A C 1
ATOM 1071 O O . GLY A 1 148 ? 21.744 44.293 4.766 1.00 22.38 148 GLY A O 1
ATOM 1072 N N . ARG A 1 149 ? 23.550 43.409 5.792 1.00 22.88 149 ARG A N 1
ATOM 1073 C CA . ARG A 1 149 ? 22.860 43.057 7.028 1.00 23.69 149 ARG A CA 1
ATOM 1074 C C . ARG A 1 149 ? 23.671 43.491 8.242 1.00 22.44 149 ARG A C 1
ATOM 1075 O O . ARG A 1 149 ? 24.881 43.705 8.142 1.00 20.16 149 ARG A O 1
ATOM 1083 N N . ILE A 1 150 ? 22.993 43.593 9.387 1.00 20.17 150 ILE A N 1
ATOM 1084 C CA . ILE A 1 150 ? 23.638 43.901 10.647 1.00 19.46 150 ILE A CA 1
ATOM 1085 C C . ILE A 1 150 ? 23.589 42.648 11.511 1.00 19.93 150 ILE A C 1
ATOM 1086 O O . ILE A 1 150 ? 22.502 42.196 11.870 1.00 17.64 150 ILE A O 1
ATOM 1091 N N . ASP A 1 151 ? 24.752 42.082 11.842 1.00 18.86 151 ASP A N 1
ATOM 1092 C CA . ASP A 1 151 ? 24.780 40.903 12.692 1.00 19.16 151 ASP A CA 1
ATOM 1093 C C . ASP A 1 151 ? 24.966 41.337 14.152 1.00 18.81 151 ASP A C 1
ATOM 1094 O O . ASP A 1 151 ? 25.146 42.528 14.450 1.00 18.43 151 ASP A O 1
ATOM 1099 N N . TYR A 1 152 ? 24.922 40.384 15.062 1.00 16.00 152 TYR A N 1
ATOM 1100 C CA . TYR A 1 152 ? 24.981 40.740 16.470 1.00 15.74 152 TYR A CA 1
ATOM 1101 C C . TYR A 1 152 ? 26.239 41.538 16.805 1.00 16.00 152 TYR A C 1
ATOM 1102 O O . TYR A 1 152 ? 26.152 42.595 17.448 1.00 15.94 152 TYR A O 1
ATOM 1111 N N . ASN A 1 153 ? 27.392 41.055 16.343 1.00 16.32 153 ASN A N 1
ATOM 1112 C CA . ASN A 1 153 ? 28.677 41.713 16.606 1.00 16.82 153 ASN A CA 1
ATOM 1113 C C . ASN A 1 153 ? 28.729 43.167 16.104 1.00 18.08 153 ASN A C 1
ATOM 1114 O O . ASN A 1 153 ? 29.259 44.048 16.782 1.00 18.17 153 ASN A O 1
ATOM 1119 N N . GLU A 1 154 ? 28.161 43.424 14.936 1.00 17.67 154 GLU A N 1
ATOM 1120 C CA . GLU A 1 154 ? 28.10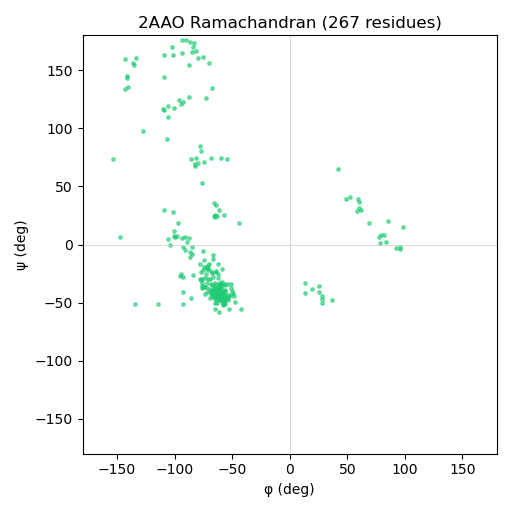5 44.781 14.412 1.00 18.61 154 GLU A CA 1
ATOM 1121 C C . GLU A 1 154 ? 27.151 45.614 15.276 1.00 18.88 154 GLU A C 1
ATOM 1122 O O . GLU A 1 154 ? 27.373 46.798 15.489 1.00 17.94 154 GLU A O 1
ATOM 1128 N N . PHE A 1 155 ? 26.099 44.984 15.788 1.00 19.58 155 PHE A N 1
ATOM 1129 C CA . PHE A 1 155 ? 25.145 45.669 16.663 1.00 20.16 155 PHE A CA 1
ATOM 1130 C C . PHE A 1 155 ? 25.832 46.100 17.966 1.00 20.82 155 PHE A C 1
ATOM 1131 O O . PHE A 1 155 ? 25.660 47.225 18.428 1.00 22.43 155 PHE A O 1
ATOM 1139 N N . VAL A 1 156 ? 26.602 45.201 18.559 1.00 20.71 156 VAL A N 1
ATOM 1140 C CA . VAL A 1 156 ? 27.304 45.512 19.797 1.00 21.23 156 VAL A CA 1
ATOM 1141 C C . VAL A 1 156 ? 28.290 46.660 19.551 1.00 19.67 156 VAL A C 1
ATOM 1142 O O . VAL A 1 156 ? 28.330 47.622 20.298 1.00 17.59 156 VAL A O 1
ATOM 1146 N N . ALA A 1 157 ? 29.065 46.556 18.485 1.00 20.52 157 ALA A N 1
ATOM 1147 C CA . ALA A 1 157 ? 30.024 47.597 18.125 1.00 21.81 157 ALA A CA 1
ATOM 1148 C C . ALA A 1 157 ? 29.342 48.972 18.014 1.00 23.54 157 ALA A C 1
ATOM 1149 O O . ALA A 1 157 ? 29.866 49.972 18.496 1.00 22.71 157 ALA A O 1
ATOM 1167 N N . GLN A 1 160 ? 28.704 49.909 21.216 1.00 35.46 160 GLN A N 1
ATOM 1168 C CA . GLN A 1 160 ? 30.082 50.120 21.683 1.00 37.04 160 GLN A CA 1
ATOM 1169 C C . GLN A 1 160 ? 30.430 49.276 22.905 1.00 37.94 160 GLN A C 1
ATOM 1170 O O . GLN A 1 160 ? 31.217 48.330 22.810 1.00 38.72 160 GLN A O 1
ATOM 1184 N N . ASN B 1 7 ? 22.556 57.595 16.325 1.00 40.66 7 ASN B N 1
ATOM 1185 C CA . ASN B 1 7 ? 21.917 58.234 17.468 1.00 39.34 7 ASN B CA 1
ATOM 1186 C C . ASN B 1 7 ? 20.454 57.830 17.653 1.00 37.74 7 ASN B C 1
ATOM 1187 O O . ASN B 1 7 ? 20.088 57.300 18.702 1.00 37.47 7 ASN B O 1
ATOM 1189 N N . LYS B 1 8 ? 19.615 58.100 16.657 1.00 35.45 8 LYS B N 1
ATOM 1190 C CA . LYS B 1 8 ? 18.226 57.663 16.714 1.00 34.30 8 LYS B CA 1
ATOM 1191 C C . LYS B 1 8 ? 18.190 56.168 17.005 1.00 33.24 8 LYS B C 1
ATOM 1192 O O . LYS B 1 8 ? 17.577 55.727 17.979 1.00 32.70 8 LYS B O 1
ATOM 1194 N N . PHE B 1 9 ? 18.865 55.392 16.166 1.00 32.02 9 PHE B N 1
ATOM 1195 C CA . PHE B 1 9 ? 18.889 53.947 16.335 1.00 31.94 9 PHE B CA 1
ATOM 1196 C C . PHE B 1 9 ? 19.438 53.613 17.715 1.00 30.43 9 PHE B C 1
ATOM 1197 O O . PHE B 1 9 ? 18.903 52.758 18.401 1.00 29.58 9 PHE B O 1
ATOM 1205 N N . LYS B 1 10 ? 20.500 54.303 18.114 1.00 29.65 10 LYS B N 1
ATOM 1206 C CA . LYS B 1 10 ? 21.119 54.078 19.410 1.00 28.40 10 LYS B CA 1
ATOM 1207 C C . LYS B 1 10 ? 20.067 54.304 20.501 1.00 27.57 10 LYS B C 1
ATOM 1208 O O . LYS B 1 10 ? 19.846 53.448 21.350 1.00 25.22 10 LYS B O 1
ATOM 1214 N N . LYS B 1 11 ? 19.402 55.452 20.455 1.00 27.25 11 LYS B N 1
ATOM 1215 C CA . LYS B 1 11 ? 18.367 55.772 21.428 1.00 27.67 11 LYS B CA 1
ATOM 1216 C C . LYS B 1 11 ? 17.269 54.708 21.446 1.00 26.02 11 LYS B C 1
ATOM 1217 O O . LYS B 1 11 ? 16.804 54.306 22.507 1.00 24.63 11 LYS B O 1
ATOM 1231 N N . ALA B 1 13 ? 17.462 51.573 20.606 1.00 21.68 13 ALA B N 1
ATOM 1232 C CA . ALA B 1 13 ? 17.996 50.341 21.159 1.00 21.88 13 ALA B CA 1
ATOM 1233 C C . ALA B 1 13 ? 18.079 50.410 22.673 1.00 20.11 13 ALA B C 1
ATOM 1234 O O . ALA B 1 13 ? 17.837 49.418 23.343 1.00 20.82 13 ALA B O 1
ATOM 1236 N N . LEU B 1 14 ? 18.390 51.587 23.204 1.00 20.28 14 LEU B N 1
ATOM 1237 C CA . LEU B 1 14 ? 18.514 51.763 24.643 1.00 20.13 14 LEU B CA 1
ATOM 1238 C C . LEU B 1 14 ? 17.164 51.634 25.328 1.00 20.60 14 LEU B C 1
ATOM 1239 O O . LEU B 1 14 ? 17.059 51.026 26.390 1.00 19.69 14 LEU B O 1
ATOM 1244 N N . ARG B 1 15 ? 16.126 52.189 24.713 1.00 21.29 15 ARG B N 1
ATOM 1245 C CA . ARG B 1 15 ? 14.786 52.032 25.249 1.00 21.80 15 ARG B CA 1
ATOM 1246 C C . ARG B 1 15 ? 14.473 50.542 25.323 1.00 19.57 15 ARG B C 1
ATOM 1247 O O . ARG B 1 15 ? 13.940 50.069 26.320 1.00 19.11 15 ARG B O 1
ATOM 1255 N N . VAL B 1 16 ? 14.803 49.798 24.273 1.00 17.55 16 VAL B N 1
ATOM 1256 C CA . VAL B 1 16 ? 14.499 48.366 24.261 1.00 17.31 16 VAL B CA 1
ATOM 1257 C C . VAL B 1 16 ? 15.290 47.676 25.370 1.00 17.71 16 VAL B C 1
ATOM 1258 O O . VAL B 1 16 ? 14.746 46.871 26.131 1.00 15.57 16 VAL B O 1
ATOM 1262 N N . ILE B 1 17 ? 16.566 48.026 25.487 1.00 17.78 17 ILE B N 1
ATOM 1263 C CA . ILE B 1 17 ? 17.392 47.432 26.515 1.00 18.97 17 ILE B CA 1
ATOM 1264 C C . ILE B 1 17 ? 16.786 47.699 27.885 1.00 19.44 17 ILE B C 1
ATOM 1265 O O . ILE B 1 17 ? 16.593 46.778 28.673 1.00 21.10 17 ILE B O 1
ATOM 1270 N N . ALA B 1 18 ? 16.472 48.961 28.161 1.00 20.41 18 ALA B N 1
ATOM 1271 C CA . ALA B 1 18 ? 15.911 49.352 29.445 1.00 20.98 18 ALA B CA 1
ATOM 1272 C C . ALA B 1 18 ? 14.606 48.617 29.732 1.00 21.74 18 ALA B C 1
ATOM 1273 O O . ALA B 1 18 ? 14.303 48.311 30.897 1.00 20.50 18 ALA B O 1
ATOM 1275 N N . GLU B 1 19 ? 13.844 48.344 28.669 1.00 20.46 19 GLU B N 1
ATOM 1276 C CA . GLU B 1 19 ? 12.583 47.627 28.776 1.00 21.09 19 GLU B CA 1
ATOM 1277 C C . GLU B 1 19 ? 12.810 46.184 29.200 1.00 18.31 19 GLU B C 1
ATOM 1278 O O . GLU B 1 19 ? 11.920 45.564 29.765 1.00 16.24 19 GLU B O 1
ATOM 1284 N N . SER B 1 20 ? 14.003 45.649 28.926 1.00 16.53 20 SER B N 1
ATOM 1285 C CA . SER B 1 20 ? 14.295 44.254 29.240 1.00 15.42 20 SER B CA 1
ATOM 1286 C C . SER B 1 20 ? 14.757 44.055 30.698 1.00 15.74 20 SER B C 1
ATOM 1287 O O . SER B 1 20 ? 15.019 42.934 31.108 1.00 15.52 20 SER B O 1
ATOM 1290 N N . LEU B 1 21 ? 14.869 45.138 31.466 1.00 15.88 21 LEU B N 1
ATOM 1291 C CA . LEU B 1 21 ? 15.227 45.041 32.882 1.00 16.47 21 LEU B CA 1
ATOM 1292 C C . LEU B 1 21 ? 14.036 44.484 33.664 1.00 16.01 21 LEU B C 1
ATOM 1293 O O . LEU B 1 21 ? 12.940 45.023 33.576 1.00 16.74 21 LEU B O 1
ATOM 1298 N N . SER B 1 22 ? 14.244 43.413 34.414 1.00 13.71 22 SER B N 1
ATOM 1299 C CA . SER B 1 22 ? 13.188 42.875 35.245 1.00 13.38 22 SER B CA 1
ATOM 1300 C C . SER B 1 22 ? 13.134 43.683 36.533 1.00 13.05 22 SER B C 1
ATOM 1301 O O . SER B 1 22 ? 14.066 44.447 36.849 1.00 11.69 22 SER B O 1
ATOM 1304 N N . GLU B 1 23 ? 12.050 43.506 37.273 1.00 11.24 23 GLU B N 1
ATOM 1305 C CA . GLU B 1 23 ? 11.883 44.141 38.573 1.00 12.83 23 GLU B CA 1
ATOM 1306 C C . GLU B 1 23 ? 13.042 43.764 39.498 1.00 11.37 23 GLU B C 1
ATOM 1307 O O . GLU B 1 23 ? 13.574 44.600 40.236 1.00 9.73 23 GLU B O 1
ATOM 1313 N N . GLU B 1 24 ? 13.444 42.503 39.430 1.00 9.34 24 GLU B N 1
ATOM 1314 C CA . GLU B 1 24 ? 14.498 41.988 40.288 1.00 9.88 24 GLU B CA 1
ATOM 1315 C C . GLU B 1 24 ? 15.857 42.652 39.959 1.00 5.78 24 GLU B C 1
ATOM 1316 O O . GLU B 1 24 ? 16.614 43.050 40.845 1.00 2.86 24 GLU B O 1
ATOM 1322 N N . GLU B 1 25 ? 16.134 42.834 38.682 1.00 4.28 25 GLU B N 1
ATOM 1323 C CA . GLU B 1 25 ? 17.376 43.488 38.270 1.00 4.49 25 GLU B CA 1
ATOM 1324 C C . GLU B 1 25 ? 17.385 44.980 38.659 1.00 5.35 25 GLU B C 1
ATOM 1325 O O . GLU B 1 25 ? 18.407 45.517 39.089 1.00 3.79 25 GLU B O 1
ATOM 1331 N N . ILE B 1 26 ? 16.241 45.650 38.531 1.00 3.49 26 ILE B N 1
ATOM 1332 C CA . ILE B 1 26 ? 16.155 47.055 38.907 1.00 4.80 26 ILE B CA 1
ATOM 1333 C C . ILE B 1 26 ? 16.364 47.189 40.418 1.00 3.95 26 ILE B C 1
ATOM 1334 O O . ILE B 1 26 ? 17.081 48.090 40.876 1.00 3.22 26 ILE B O 1
ATOM 1339 N N . ALA B 1 27 ? 15.785 46.274 41.191 1.00 3.59 27 ALA B N 1
ATOM 1340 C CA . ALA B 1 27 ? 15.997 46.290 42.642 1.00 3.26 27 ALA B CA 1
ATOM 1341 C C . ALA B 1 27 ? 17.508 46.196 42.926 1.00 2.47 27 ALA B C 1
ATOM 1342 O O . ALA B 1 27 ? 18.021 46.885 43.794 1.00 2.24 27 ALA B O 1
ATOM 1344 N N . GLY B 1 28 ? 18.212 45.375 42.163 1.00 2.97 28 GLY B N 1
ATOM 1345 C CA . GLY B 1 28 ? 19.654 45.244 42.28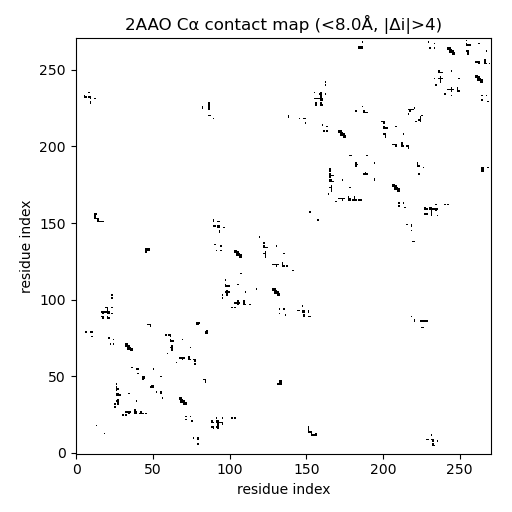8 1.00 3.63 28 GLY B CA 1
ATOM 1346 C C . GLY B 1 2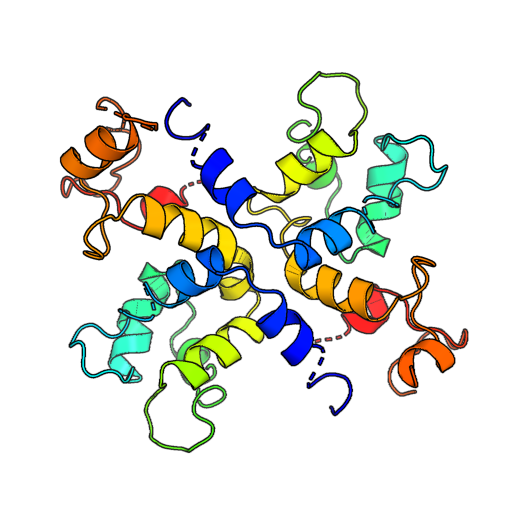8 ? 20.401 46.548 41.990 1.00 4.87 28 GLY B C 1
ATOM 1347 O O . GLY B 1 28 ? 21.371 46.890 42.673 1.00 4.54 28 GLY B O 1
ATOM 1348 N N . LEU B 1 29 ? 19.966 47.260 40.954 1.00 4.38 29 LEU B N 1
ATOM 1349 C CA . LEU B 1 29 ? 20.593 48.522 40.584 1.00 5.54 29 LEU B CA 1
ATOM 1350 C C . LEU B 1 29 ? 20.391 49.560 41.684 1.00 4.45 29 LEU B C 1
ATOM 1351 O O . LEU B 1 29 ? 21.300 50.340 41.985 1.00 5.28 29 LEU B O 1
ATOM 1356 N N . LYS B 1 30 ? 19.212 49.551 42.291 1.00 4.52 30 LYS B N 1
ATOM 1357 C CA . LYS B 1 30 ? 18.903 50.445 43.414 1.00 5.79 30 LYS B CA 1
ATOM 1358 C C . LYS B 1 30 ? 19.833 50.193 44.578 1.00 5.31 30 LYS B C 1
ATOM 1359 O O . LYS B 1 30 ? 20.369 51.128 45.158 1.00 5.54 30 LYS B O 1
ATOM 1365 N N . GLU B 1 31 ? 20.031 48.924 44.910 1.00 7.05 31 GLU B N 1
ATOM 1366 C CA . GLU B 1 31 ? 20.934 48.548 45.993 1.00 7.71 31 GLU B CA 1
ATOM 1367 C C . GLU B 1 31 ? 22.374 48.949 45.627 1.00 7.27 31 GLU B C 1
ATOM 1368 O O . GLU B 1 31 ? 23.092 49.500 46.444 1.00 5.93 31 GLU B O 1
ATOM 1382 N N . PHE B 1 33 ? 23.363 51.353 43.581 1.00 6.50 33 PHE B N 1
ATOM 1383 C CA . PHE B 1 33 ? 23.400 52.804 43.654 1.00 6.80 33 PHE B CA 1
ATOM 1384 C C . PHE B 1 33 ? 23.522 53.294 45.093 1.00 7.78 33 PHE B C 1
ATOM 1385 O O . PHE B 1 33 ? 24.369 54.145 45.391 1.00 5.11 33 PHE B O 1
ATOM 1393 N N . ASN B 1 34 ? 22.706 52.723 45.981 1.00 8.42 34 ASN B N 1
ATOM 1394 C CA . ASN B 1 34 ? 22.700 53.094 47.393 1.00 9.63 34 ASN B CA 1
ATOM 1395 C C . ASN B 1 34 ? 24.006 52.721 48.089 1.00 9.49 34 ASN B C 1
ATOM 1396 O O . ASN B 1 34 ? 24.447 53.425 48.982 1.00 10.87 34 ASN B O 1
ATOM 1409 N N . ILE B 1 36 ? 26.928 52.850 46.698 1.00 9.11 36 ILE B N 1
ATOM 1410 C CA . ILE B 1 36 ? 27.917 53.818 46.259 1.00 6.55 36 ILE B CA 1
ATOM 1411 C C . ILE B 1 36 ? 27.613 55.196 46.812 1.00 6.05 36 ILE B C 1
ATOM 1412 O O . ILE B 1 36 ? 28.534 55.960 47.112 1.00 7.34 36 ILE B O 1
ATOM 1417 N N . ASP B 1 37 ? 26.330 55.500 46.957 1.00 5.41 37 ASP B N 1
ATOM 1418 C CA . ASP B 1 37 ? 25.858 56.779 47.491 1.00 7.42 37 ASP B CA 1
ATOM 1419 C C . ASP B 1 37 ? 25.913 56.768 49.005 1.00 8.01 37 ASP B C 1
ATOM 1420 O O . ASP B 1 37 ? 24.869 56.702 49.649 1.00 9.49 37 ASP B O 1
ATOM 1425 N N . ALA B 1 38 ? 27.125 56.871 49.551 1.00 11.14 38 ALA B N 1
ATOM 1426 C CA . ALA B 1 38 ? 27.400 56.706 50.994 1.00 12.41 38 ALA B CA 1
ATOM 1427 C C . ALA B 1 38 ? 26.695 57.654 51.950 1.00 12.31 38 ALA B C 1
ATOM 1428 O O . ALA B 1 38 ? 26.340 57.249 53.052 1.00 14.14 38 ALA B O 1
ATOM 1430 N N . ASP B 1 39 ? 26.530 58.912 51.562 1.00 11.47 39 ASP B N 1
ATOM 1431 C CA . ASP B 1 39 ? 25.842 59.870 52.421 1.00 11.57 39 ASP B CA 1
ATOM 1432 C C . ASP B 1 39 ? 24.323 59.872 52.165 1.00 11.86 39 ASP B C 1
ATOM 1433 O O . ASP B 1 39 ? 23.586 60.654 52.758 1.00 11.71 39 ASP B O 1
ATOM 1438 N N . LYS B 1 40 ? 23.862 59.003 51.268 1.00 13.48 40 LYS B N 1
ATOM 1439 C CA . LYS B 1 40 ? 22.435 58.904 50.939 1.00 15.08 40 LYS B CA 1
ATOM 1440 C C . LYS B 1 40 ? 21.868 60.229 50.417 1.00 12.35 40 LYS B C 1
ATOM 1441 O O . LYS B 1 40 ? 20.680 60.518 50.568 1.00 11.01 40 LYS B O 1
ATOM 1447 N N . SER B 1 41 ? 22.706 61.041 49.794 1.00 9.42 41 SER B N 1
ATOM 1448 C CA . SER B 1 41 ? 22.218 62.313 49.278 1.00 9.58 41 SER B CA 1
ATOM 1449 C C . SER B 1 41 ? 21.304 62.155 48.078 1.00 8.53 41 SER B C 1
ATOM 1450 O O . SER B 1 41 ? 20.596 63.077 47.728 1.00 8.16 41 SER B O 1
ATOM 1453 N N . GLY B 1 42 ? 21.341 60.998 47.422 1.00 9.14 42 GLY B N 1
ATOM 1454 C CA . GLY B 1 42 ? 20.560 60.789 46.212 1.00 7.99 42 GLY B CA 1
ATOM 1455 C C . GLY B 1 42 ? 21.377 61.042 44.951 1.00 7.47 42 GLY B C 1
ATOM 1456 O O . GLY B 1 42 ? 20.889 60.867 43.835 1.00 6.39 42 GLY B O 1
ATOM 1457 N N . GLN B 1 43 ? 22.619 61.475 45.101 1.00 5.21 43 GLN B N 1
ATOM 1458 C CA . GLN B 1 43 ? 23.472 61.606 43.934 1.00 6.44 43 GLN B CA 1
ATOM 1459 C C . GLN B 1 43 ? 24.884 61.159 44.302 1.00 7.52 43 GLN B C 1
ATOM 1460 O O . GLN B 1 43 ? 25.331 61.346 45.434 1.00 7.25 43 GLN B O 1
ATOM 1466 N N . ILE B 1 44 ? 25.556 60.535 43.345 1.00 5.70 44 ILE B N 1
ATOM 1467 C CA . ILE B 1 44 ? 26.913 60.053 43.522 1.00 5.61 44 ILE B CA 1
ATOM 1468 C C . ILE B 1 44 ? 27.935 61.082 43.033 1.00 4.93 44 ILE B C 1
ATOM 1469 O O . ILE B 1 44 ? 27.911 61.461 41.868 1.00 4.37 44 ILE B O 1
ATOM 1474 N N . THR B 1 45 ? 28.827 61.527 43.914 1.00 5.79 45 THR B N 1
ATOM 1475 C CA . THR B 1 45 ? 29.914 62.412 43.534 1.00 5.27 45 THR B CA 1
ATOM 1476 C C . THR B 1 45 ? 31.108 61.590 43.012 1.00 5.88 45 THR B C 1
ATOM 1477 O O . THR B 1 45 ? 31.186 60.380 43.211 1.00 6.68 45 THR B O 1
ATOM 1481 N N . PHE B 1 46 ? 32.052 62.260 42.366 1.00 5.15 46 PHE B N 1
ATOM 1482 C CA . PHE B 1 46 ? 33.240 61.577 41.861 1.00 6.62 46 PHE B CA 1
ATOM 1483 C C . PHE B 1 46 ? 33.919 60.848 43.007 1.00 5.26 46 PHE B C 1
ATOM 1484 O O . PHE B 1 46 ? 34.290 59.706 42.864 1.00 6.87 46 PHE B O 1
ATOM 1492 N N . GLU B 1 47 ? 34.051 61.517 44.145 1.00 6.04 47 GLU B N 1
ATOM 1493 C CA . GLU B 1 47 ? 34.688 60.937 45.319 1.00 8.64 47 GLU B CA 1
ATOM 1494 C C . GLU B 1 47 ? 34.000 59.640 45.732 1.00 7.52 47 GLU B C 1
ATOM 1495 O O . GLU B 1 47 ? 34.669 58.636 45.992 1.00 3.04 47 GLU B O 1
ATOM 1501 N N . GLU B 1 48 ? 32.667 59.671 45.789 1.00 5.42 48 GLU B N 1
ATOM 1502 C CA . GLU B 1 48 ? 31.893 58.517 46.212 1.00 6.49 48 GLU B CA 1
ATOM 1503 C C . GLU B 1 48 ? 32.031 57.392 45.200 1.00 6.86 48 GLU B C 1
ATOM 1504 O O . GLU B 1 48 ? 32.181 56.235 45.564 1.00 7.07 48 GLU B O 1
ATOM 1510 N N . LEU B 1 49 ? 32.003 57.741 43.923 1.00 8.13 49 LEU B N 1
ATOM 1511 C CA . LEU B 1 49 ? 32.147 56.760 42.858 1.00 8.30 49 LEU B CA 1
ATOM 1512 C C . LEU B 1 49 ? 33.469 56.021 43.001 1.00 9.45 49 LEU B C 1
ATOM 1513 O O . LEU B 1 49 ? 33.514 54.789 42.968 1.00 8.51 49 LEU B O 1
ATOM 1518 N N . LYS B 1 50 ? 34.543 56.791 43.157 1.00 9.63 50 LYS B N 1
ATOM 1519 C CA . LYS B 1 50 ? 35.883 56.250 43.346 1.00 11.52 50 LYS B CA 1
ATOM 1520 C C . LYS B 1 50 ? 36.002 55.340 44.583 1.00 12.56 50 LYS B C 1
ATOM 1521 O O . LYS B 1 50 ? 36.584 54.264 44.506 1.00 13.00 50 LYS B O 1
ATOM 1527 N N . ALA B 1 51 ? 35.452 55.769 45.715 1.00 13.82 51 ALA B N 1
ATOM 1528 C CA . ALA B 1 51 ? 35.500 54.970 46.941 1.00 13.73 51 ALA B CA 1
ATOM 1529 C C . ALA B 1 51 ? 34.484 53.829 46.917 1.00 14.55 51 ALA B C 1
ATOM 1530 O O . ALA B 1 51 ? 34.661 52.833 47.597 1.00 17.53 51 ALA B O 1
ATOM 1532 N N . GLY B 1 52 ? 33.429 53.959 46.117 1.00 11.95 52 GLY B N 1
ATOM 1533 C CA . GLY B 1 52 ? 32.363 52.977 46.122 1.00 11.31 52 GLY B CA 1
ATOM 1534 C C . GLY B 1 52 ? 32.456 51.839 45.128 1.00 11.06 52 GLY B C 1
ATOM 1535 O O . GLY B 1 52 ? 31.954 50.747 45.396 1.00 9.73 52 GLY B O 1
ATOM 1536 N N . LEU B 1 53 ? 33.110 52.072 43.998 1.00 10.39 53 LEU B N 1
ATOM 1537 C CA . LEU B 1 53 ? 33.177 51.059 42.960 1.00 11.65 53 LEU B CA 1
ATOM 1538 C C . LEU B 1 53 ? 33.692 49.734 43.483 1.00 12.83 53 LEU B C 1
ATOM 1539 O O . LEU B 1 53 ? 33.126 48.699 43.154 1.00 12.29 53 LEU B O 1
ATOM 1544 N N . LYS B 1 54 ? 34.742 49.766 44.300 1.00 13.86 54 LYS B N 1
ATOM 1545 C CA . LYS B 1 54 ? 35.320 48.532 44.853 1.00 17.51 54 LYS B CA 1
ATOM 1546 C C . LYS B 1 54 ? 34.308 47.741 45.672 1.00 16.72 54 LYS B C 1
ATOM 1547 O O . LYS B 1 54 ? 34.227 46.527 45.566 1.00 17.04 54 LYS B O 1
ATOM 1553 N N . ARG B 1 55 ? 33.558 48.445 46.503 1.00 16.65 55 ARG B N 1
ATOM 1554 C CA . ARG B 1 55 ? 32.535 47.835 47.328 1.00 18.19 55 ARG B CA 1
ATOM 1555 C C . ARG B 1 55 ? 31.564 47.008 46.465 1.00 15.46 55 ARG B C 1
ATOM 1556 O O . ARG B 1 55 ? 31.056 45.986 46.908 1.00 13.66 55 ARG B O 1
ATOM 1564 N N . VAL B 1 56 ? 31.305 47.443 45.237 1.00 14.31 56 VAL B N 1
ATOM 1565 C CA . VAL B 1 56 ? 30.355 46.725 44.382 1.00 14.12 56 VAL B CA 1
ATOM 1566 C C . VAL B 1 56 ? 31.070 45.857 43.357 1.00 14.44 56 VAL B C 1
ATOM 1567 O O . VAL B 1 56 ? 30.541 45.602 42.277 1.00 12.52 56 VAL B O 1
ATOM 1571 N N . GLY B 1 57 ? 32.277 45.418 43.698 1.00 13.09 57 GLY B N 1
ATOM 1572 C CA . GLY B 1 57 ? 33.029 44.509 42.853 1.00 14.68 57 GLY B CA 1
ATOM 1573 C C . GLY B 1 57 ? 33.561 45.047 41.536 1.00 16.01 57 GLY B C 1
ATOM 1574 O O . GLY B 1 57 ? 33.899 44.260 40.654 1.00 15.53 57 GLY B O 1
ATOM 1575 N N . ALA B 1 58 ? 33.644 46.365 41.388 1.00 16.70 58 ALA B N 1
ATOM 1576 C CA . ALA B 1 58 ? 34.155 46.941 40.154 1.00 18.81 58 ALA B CA 1
ATOM 1577 C C . ALA B 1 58 ? 35.549 47.484 40.384 1.00 19.91 58 ALA B C 1
ATOM 1578 O O . ALA B 1 58 ? 35.763 48.381 41.209 1.00 22.35 58 ALA B O 1
ATOM 1580 N N . ASN B 1 59 ? 36.500 46.933 39.646 1.00 19.21 59 ASN B N 1
ATOM 1581 C CA . ASN B 1 59 ? 37.900 47.304 39.791 1.00 20.30 59 ASN B CA 1
ATOM 1582 C C . ASN B 1 59 ? 38.390 48.168 38.621 1.00 19.14 59 ASN B C 1
ATOM 1583 O O . ASN B 1 59 ? 38.860 47.665 37.607 1.00 19.58 59 ASN B O 1
ATOM 1588 N N . LEU B 1 60 ? 38.272 49.477 38.772 1.00 18.52 60 LEU B N 1
ATOM 1589 C CA . LEU B 1 60 ? 38.612 50.396 37.694 1.00 17.23 60 LEU B CA 1
ATOM 1590 C C . LEU B 1 60 ? 39.877 51.173 37.981 1.00 14.73 60 LEU B C 1
ATOM 1591 O O . LEU B 1 60 ? 40.145 51.541 39.112 1.00 11.82 60 LEU B O 1
ATOM 1596 N N . LYS B 1 61 ? 40.653 51.422 36.938 1.00 13.22 61 LYS B N 1
ATOM 1597 C CA . LYS B 1 61 ? 41.807 52.294 37.062 1.00 12.06 61 LYS B CA 1
ATOM 1598 C C . LYS B 1 61 ? 41.265 53.718 37.009 1.00 10.98 61 LYS B C 1
ATOM 1599 O O . LYS B 1 61 ? 40.140 53.941 36.535 1.00 6.57 61 LYS B O 1
ATOM 1605 N N . GLU B 1 62 ? 42.055 54.669 37.500 1.00 6.38 62 GLU B N 1
ATOM 1606 C CA . GLU B 1 62 ? 41.634 56.060 37.554 1.00 7.53 62 GLU B CA 1
ATOM 1607 C C . GLU B 1 62 ? 41.024 56.558 36.233 1.00 6.32 62 GLU B C 1
ATOM 1608 O O . GLU B 1 62 ? 39.936 57.130 36.226 1.00 5.33 62 GLU B O 1
ATOM 1614 N N . SER B 1 63 ? 41.694 56.327 35.108 1.00 5.55 63 SER B N 1
ATOM 1615 C CA . SER B 1 63 ? 41.177 56.817 33.818 1.00 6.44 63 SER B CA 1
ATOM 1616 C C . SER B 1 63 ? 39.810 56.239 33.467 1.00 6.88 63 SER B C 1
ATOM 1617 O O . SER B 1 63 ? 38.977 56.927 32.841 1.00 5.45 63 SER B O 1
ATOM 1620 N N . GLU B 1 64 ? 39.566 54.996 33.884 1.00 8.05 64 GLU B N 1
ATOM 1621 C CA . GLU B 1 64 ? 38.273 54.336 33.666 1.00 8.12 64 GLU B CA 1
ATOM 1622 C C . GLU B 1 64 ? 37.177 54.949 34.531 1.00 8.01 64 GLU B C 1
ATOM 1623 O O . GLU B 1 64 ? 36.034 55.081 34.088 1.00 5.58 64 GLU B O 1
ATOM 1629 N N . ILE B 1 65 ? 37.514 55.310 35.766 1.00 6.70 65 ILE B N 1
ATOM 1630 C CA . ILE B 1 65 ? 36.555 55.983 36.626 1.00 6.99 65 ILE B CA 1
ATOM 1631 C C . ILE B 1 65 ? 36.151 57.317 36.001 1.00 7.51 65 ILE B C 1
ATOM 1632 O O . ILE B 1 65 ? 34.961 57.696 35.999 1.00 5.25 65 ILE B O 1
ATOM 1637 N N . LEU B 1 66 ? 37.142 58.042 35.479 1.00 7.24 66 LEU B N 1
ATOM 1638 C CA . LEU B 1 66 ? 36.877 59.327 34.857 1.00 8.90 66 LEU B CA 1
ATOM 1639 C C . LEU B 1 66 ? 35.977 59.162 33.624 1.00 8.22 66 LEU B C 1
ATOM 1640 O O . LEU B 1 66 ? 35.058 59.966 33.438 1.00 6.34 66 LEU B O 1
ATOM 1645 N N . ASP B 1 67 ? 36.263 58.151 32.791 1.00 8.93 67 ASP B N 1
ATOM 1646 C CA . ASP B 1 67 ? 35.463 57.854 31.598 1.00 9.50 67 ASP B CA 1
ATOM 1647 C C . ASP B 1 67 ? 34.022 57.579 32.006 1.00 8.84 67 ASP B C 1
ATOM 1648 O O . ASP B 1 67 ? 33.093 58.052 31.371 1.00 6.20 67 ASP B O 1
ATOM 1653 N N . LEU B 1 68 ? 33.861 56.818 33.080 1.00 8.81 68 LEU B N 1
ATOM 1654 C CA . LEU B 1 68 ? 32.552 56.448 33.569 1.00 9.44 68 LEU B CA 1
ATOM 1655 C C . LEU B 1 68 ? 31.789 57.675 34.049 1.00 9.94 68 LEU B C 1
ATOM 1656 O O . LEU B 1 68 ? 30.622 57.856 33.710 1.00 7.72 68 LEU B O 1
ATOM 1669 N N . GLN B 1 70 ? 32.249 60.726 33.164 1.00 11.26 70 GLN B N 1
ATOM 1670 C CA . GLN B 1 70 ? 31.967 61.532 31.979 1.00 13.05 70 GLN B CA 1
ATOM 1671 C C . GLN B 1 70 ? 30.751 61.021 31.185 1.00 13.34 70 GLN B C 1
ATOM 1672 O O . GLN B 1 70 ? 29.889 61.815 30.773 1.00 9.38 70 GLN B O 1
ATOM 1678 N N . ALA B 1 71 ? 30.679 59.704 30.999 1.00 10.90 71 ALA B N 1
ATOM 1679 C CA . ALA B 1 71 ? 29.612 59.099 30.215 1.00 12.59 71 ALA B CA 1
ATOM 1680 C C . ALA B 1 71 ? 28.292 59.046 30.979 1.00 10.81 71 ALA B C 1
ATOM 1681 O O . ALA B 1 71 ? 27.245 59.280 30.411 1.00 11.94 71 ALA B O 1
ATOM 1683 N N . ALA B 1 72 ? 28.346 58.781 32.274 1.00 9.13 72 ALA B N 1
ATOM 1684 C CA . ALA B 1 72 ? 27.130 58.653 33.058 1.00 8.72 72 ALA B CA 1
ATOM 1685 C C . ALA B 1 72 ? 26.465 60.010 33.332 1.00 8.48 72 ALA B C 1
ATOM 1686 O O . ALA B 1 72 ? 25.246 60.106 33.348 1.00 7.74 72 ALA B O 1
ATOM 1688 N N . ASP B 1 73 ? 27.267 61.051 33.549 1.00 8.02 73 ASP B N 1
ATOM 1689 C CA . ASP B 1 73 ? 26.760 62.367 33.971 1.00 7.82 73 ASP B CA 1
ATOM 1690 C C . ASP B 1 73 ? 26.189 63.172 32.799 1.00 8.94 73 ASP B C 1
ATOM 1691 O O . ASP B 1 73 ? 26.709 64.208 32.386 1.00 9.09 73 ASP B O 1
ATOM 1696 N N . VAL B 1 74 ? 25.060 62.705 32.319 1.00 8.97 74 VAL B N 1
ATOM 1697 C CA . VAL B 1 74 ? 24.445 63.245 31.127 1.00 11.36 74 VAL B CA 1
ATOM 1698 C C . VAL B 1 74 ? 24.065 64.722 31.210 1.00 8.64 74 VAL B C 1
ATOM 1699 O O . VAL B 1 74 ? 24.142 65.427 30.223 1.00 8.84 74 VAL B O 1
ATOM 1703 N N . ASP B 1 75 ? 23.684 65.207 32.377 1.00 6.87 75 ASP B N 1
ATOM 1704 C CA . ASP B 1 75 ? 23.306 66.605 32.485 1.00 7.39 75 ASP B CA 1
ATOM 1705 C C . ASP B 1 75 ? 24.472 67.497 32.900 1.00 6.93 75 ASP B C 1
ATOM 1706 O O . ASP B 1 75 ? 24.279 68.688 33.142 1.00 5.38 75 ASP B O 1
ATOM 1711 N N . ASN B 1 76 ? 25.678 66.928 32.991 1.00 5.52 76 ASN B N 1
ATOM 1712 C CA . ASN B 1 76 ? 26.865 67.708 33.337 1.00 5.88 76 ASN B CA 1
ATOM 1713 C C . ASN B 1 76 ? 26.741 68.369 34.685 1.00 5.80 76 ASN B C 1
ATOM 1714 O O . ASN B 1 76 ? 27.192 69.491 34.855 1.00 5.54 76 ASN B O 1
ATOM 1719 N N . SER B 1 77 ? 26.112 67.689 35.636 1.00 7.82 77 SER B N 1
ATOM 1720 C CA . SER B 1 77 ? 25.975 68.214 36.991 1.00 8.70 77 SER B CA 1
ATOM 1721 C C . SER B 1 77 ? 27.208 67.905 37.833 1.00 10.03 77 SER B C 1
ATOM 1722 O O . SER B 1 77 ? 27.324 68.392 38.941 1.00 9.65 77 SER B O 1
ATOM 1725 N N . GLY B 1 78 ? 28.116 67.092 37.302 1.00 8.67 78 GLY B N 1
ATOM 1726 C CA . GLY B 1 78 ? 29.258 66.630 38.061 1.00 11.15 78 GLY B CA 1
ATOM 1727 C C . GLY B 1 78 ? 28.923 65.495 39.024 1.00 12.17 78 GLY B C 1
ATOM 1728 O O . GLY B 1 78 ? 29.813 65.020 39.729 1.00 13.92 78 GLY B O 1
ATOM 1729 N N . THR B 1 79 ? 27.665 65.059 39.044 1.00 10.95 79 THR B N 1
ATOM 1730 C CA . THR B 1 79 ? 27.200 63.994 39.943 1.00 11.28 79 THR B CA 1
ATOM 1731 C C . THR B 1 79 ? 26.311 63.018 39.171 1.00 9.73 79 THR B C 1
ATOM 1732 O O . THR B 1 79 ? 25.725 63.399 38.169 1.00 8.95 79 THR B O 1
ATOM 1736 N N . ILE B 1 80 ? 26.196 61.779 39.647 1.00 6.36 80 ILE B N 1
ATOM 1737 C CA . ILE B 1 80 ? 25.406 60.793 38.961 1.00 6.05 80 ILE B CA 1
ATOM 1738 C C . ILE B 1 80 ? 24.177 60.541 39.812 1.00 6.55 80 ILE B C 1
ATOM 1739 O O . ILE B 1 80 ? 24.302 60.095 40.952 1.00 5.28 80 ILE B O 1
ATOM 1744 N N . ASP B 1 81 ? 23.003 60.876 39.288 1.00 5.46 81 ASP B N 1
ATOM 1745 C CA . ASP B 1 81 ? 21.761 60.595 39.995 1.00 6.19 81 ASP B CA 1
ATOM 1746 C C . ASP B 1 81 ? 21.286 59.176 39.668 1.00 5.01 81 ASP B C 1
ATOM 1747 O O . ASP B 1 81 ? 21.850 58.512 38.806 1.00 2.00 81 ASP B O 1
ATOM 1752 N N . TYR B 1 82 ? 20.226 58.738 40.338 1.00 5.55 82 TYR B N 1
ATOM 1753 C CA . TYR B 1 82 ? 19.738 57.368 40.199 1.00 6.47 82 TYR B CA 1
ATOM 1754 C C . TYR B 1 82 ? 19.346 57.003 38.765 1.00 6.86 82 TYR B C 1
ATOM 1755 O O . TYR B 1 82 ? 19.708 55.945 38.281 1.00 4.32 82 TYR B O 1
ATOM 1764 N N . LYS B 1 83 ? 18.619 57.880 38.076 1.00 8.78 83 LYS B N 1
ATOM 1765 C CA . LYS B 1 83 ? 18.211 57.601 36.706 1.00 8.63 83 LYS B CA 1
ATOM 1766 C C . LYS B 1 83 ? 19.428 57.544 35.784 1.00 7.05 83 LYS B C 1
ATOM 1767 O O . LYS B 1 83 ? 19.500 56.707 34.902 1.00 6.97 83 LYS B O 1
ATOM 1773 N N . GLU B 1 84 ? 20.387 58.426 35.995 1.00 4.48 84 GLU B N 1
ATOM 1774 C CA . GLU B 1 84 ? 21.596 58.429 35.178 1.00 5.31 84 GLU B CA 1
ATOM 1775 C C . GLU B 1 84 ? 22.360 57.129 35.400 1.00 5.04 84 GLU B C 1
ATOM 1776 O O . GLU B 1 84 ? 22.966 56.572 34.476 1.00 4.47 84 GLU B O 1
ATOM 1782 N N . PHE B 1 85 ? 22.350 56.674 36.649 1.00 4.31 85 PHE B N 1
ATOM 1783 C CA . PHE B 1 85 ? 23.064 55.471 37.020 1.00 4.73 85 PHE B CA 1
ATOM 1784 C C . PHE B 1 85 ? 22.458 54.294 36.276 1.00 4.77 85 PHE B C 1
ATOM 1785 O O . PHE B 1 85 ? 23.172 53.542 35.617 1.00 6.65 85 PHE B O 1
ATOM 1793 N N . ILE B 1 86 ? 21.136 54.150 36.329 1.00 7.42 86 ILE B N 1
ATOM 1794 C CA . ILE B 1 86 ? 20.500 53.044 35.615 1.00 10.39 86 ILE B CA 1
ATOM 1795 C C . ILE B 1 86 ? 20.900 53.122 34.145 1.00 11.75 86 ILE B C 1
ATOM 1796 O O . ILE B 1 86 ? 21.391 52.144 33.570 1.00 12.88 86 ILE B O 1
ATOM 1801 N N . ALA B 1 87 ? 20.730 54.299 33.553 1.00 10.07 87 ALA B N 1
ATOM 1802 C CA . ALA B 1 87 ? 21.049 54.467 32.148 1.00 12.79 87 ALA B CA 1
ATOM 1803 C C . ALA B 1 87 ? 22.490 54.091 31.832 1.00 12.48 87 ALA B C 1
ATOM 1804 O O . ALA B 1 87 ? 22.764 53.594 30.754 1.00 16.37 87 ALA B O 1
ATOM 1806 N N . ALA B 1 88 ? 23.407 54.341 32.756 1.00 13.13 88 ALA B N 1
ATOM 1807 C CA . ALA B 1 88 ? 24.804 54.018 32.534 1.00 14.00 88 ALA B CA 1
ATOM 1808 C C . ALA B 1 88 ? 25.033 52.503 32.559 1.00 17.06 88 ALA B C 1
ATOM 1809 O O . ALA B 1 88 ? 25.941 52.005 31.887 1.00 18.34 88 ALA B O 1
ATOM 1811 N N . THR B 1 89 ? 24.229 51.769 33.322 1.00 17.83 89 THR B N 1
ATOM 1812 C CA . THR B 1 89 ? 24.415 50.327 33.398 1.00 19.01 89 THR B CA 1
ATOM 1813 C C . THR B 1 89 ? 23.936 49.627 32.133 1.00 19.95 89 THR B C 1
ATOM 1814 O O . THR B 1 89 ? 24.237 48.472 31.935 1.00 21.98 89 THR B O 1
ATOM 1818 N N . LEU B 1 90 ? 23.191 50.314 31.278 1.00 22.58 90 LEU B N 1
ATOM 1819 C CA . LEU B 1 90 ? 22.722 49.706 30.031 1.00 25.30 90 LEU B CA 1
ATOM 1820 C C . LEU B 1 90 ? 23.864 49.414 29.036 1.00 27.92 90 LEU B C 1
ATOM 1821 O O . LEU B 1 90 ? 23.725 48.555 28.168 1.00 28.08 90 LEU B O 1
ATOM 1826 N N . HIS B 1 91 ? 24.978 50.134 29.152 1.00 30.97 91 HIS B N 1
ATOM 1827 C CA . HIS B 1 91 ? 26.130 49.918 28.278 1.00 33.73 91 HIS B CA 1
ATOM 1828 C C . HIS B 1 91 ? 27.021 48.832 28.880 1.00 36.17 91 HIS B C 1
ATOM 1829 O O . HIS B 1 91 ? 27.012 48.624 30.092 1.00 35.73 91 HIS B O 1
ATOM 1836 N N . LEU B 1 92 ? 27.793 48.140 28.048 1.00 37.99 92 LEU B N 1
ATOM 1837 C CA . LEU B 1 92 ? 28.714 47.118 28.554 1.00 39.53 92 LEU B CA 1
ATOM 1838 C C . LEU B 1 92 ? 29.855 47.755 29.347 1.00 40.88 92 LEU B C 1
ATOM 1839 O O . LEU B 1 92 ? 30.991 47.836 28.875 1.00 39.84 92 LEU B O 1
ATOM 1844 N N . ASN B 1 93 ? 29.526 48.203 30.553 1.00 41.27 93 ASN B N 1
ATOM 1845 C CA . ASN B 1 93 ? 30.466 48.844 31.451 1.00 42.80 93 ASN B CA 1
ATOM 1846 C C . ASN B 1 93 ? 30.896 47.876 32.525 1.00 42.56 93 ASN B C 1
ATOM 1847 O O . ASN B 1 93 ? 30.290 46.809 32.689 1.00 40.00 93 ASN B O 1
ATOM 1852 N N . LYS B 1 94 ? 31.908 48.270 33.295 1.00 42.56 94 LYS B N 1
ATOM 1853 C CA . LYS B 1 94 ? 32.325 47.453 34.428 1.00 43.41 94 LYS B CA 1
ATOM 1854 C C . LYS B 1 94 ? 31.253 47.500 35.527 1.00 42.71 94 LYS B C 1
ATOM 1855 O O . LYS B 1 94 ? 31.187 46.609 36.372 1.00 42.35 94 LYS B O 1
ATOM 1861 N N . ILE B 1 95 ? 30.414 48.535 35.518 1.00 42.21 95 ILE B N 1
ATOM 1862 C CA . ILE B 1 95 ? 29.332 48.618 36.504 1.00 42.86 95 ILE B CA 1
ATOM 1863 C C . ILE B 1 95 ? 28.093 47.863 36.028 1.00 41.09 95 ILE B C 1
ATOM 1864 O O . ILE B 1 95 ? 27.164 47.650 36.808 1.00 41.45 95 ILE B O 1
ATOM 1869 N N . GLU B 1 96 ? 28.096 47.455 34.757 1.00 38.90 96 GLU B N 1
ATOM 1870 C CA . GLU B 1 96 ? 27.027 46.620 34.198 1.00 37.57 96 GLU B CA 1
ATOM 1871 C C . GLU B 1 96 ? 27.409 45.150 34.280 1.00 36.46 96 GLU B C 1
ATOM 1872 O O . GLU B 1 96 ? 26.551 44.261 34.278 1.00 33.45 96 GLU B O 1
ATOM 1878 N N . ARG B 1 97 ? 28.719 44.929 34.313 1.00 36.14 97 ARG B N 1
ATOM 1879 C CA . ARG B 1 97 ? 29.337 43.613 34.288 1.00 37.05 97 ARG B CA 1
ATOM 1880 C C . ARG B 1 97 ? 28.666 42.568 35.163 1.00 35.51 97 ARG B C 1
ATOM 1881 O O . ARG B 1 97 ? 28.297 41.510 34.672 1.00 36.04 97 ARG B O 1
ATOM 1889 N N . GLU B 1 98 ? 28.515 42.857 36.452 1.00 33.65 98 GLU B N 1
ATOM 1890 C CA . GLU B 1 98 ? 27.962 41.878 37.384 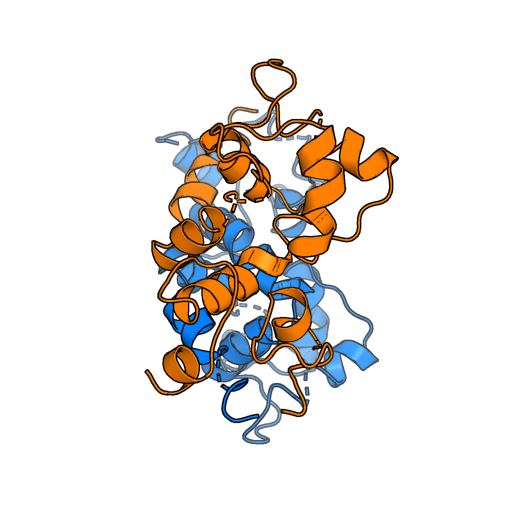1.00 33.02 98 GLU B CA 1
ATOM 1891 C C . GLU B 1 98 ? 26.545 42.207 37.888 1.00 30.99 98 GLU B C 1
ATOM 1892 O O . GLU B 1 98 ? 26.182 41.812 38.992 1.00 30.17 98 GLU B O 1
ATOM 1898 N N . ASP B 1 99 ? 25.737 42.891 37.079 1.00 29.81 99 ASP B N 1
ATOM 1899 C CA . ASP B 1 99 ? 24.368 43.264 37.502 1.00 28.41 99 ASP B CA 1
ATOM 1900 C C . ASP B 1 99 ? 23.430 42.098 37.847 1.00 25.52 99 ASP B C 1
ATOM 1901 O O . ASP B 1 99 ? 22.554 42.238 38.704 1.00 25.08 99 ASP B O 1
ATOM 1906 N N . HIS B 1 100 ? 23.551 40.975 37.152 1.00 22.15 100 HIS B N 1
ATOM 1907 C CA . HIS B 1 100 ? 22.737 39.818 37.522 1.00 21.39 100 HIS B CA 1
ATOM 1908 C C . HIS B 1 100 ? 23.147 39.349 38.900 1.00 20.77 100 HIS B C 1
ATOM 1909 O O . HIS B 1 100 ? 22.311 39.079 39.768 1.00 17.24 100 HIS B O 1
ATOM 1916 N N . LEU B 1 101 ? 24.453 39.244 39.087 1.00 20.94 101 LEU B N 1
ATOM 1917 C CA . LEU B 1 101 ? 24.991 38.727 40.326 1.00 23.89 101 LEU B CA 1
ATOM 1918 C C . LEU B 1 101 ? 24.592 39.687 41.426 1.00 24.04 101 LEU B C 1
ATOM 1919 O O . LEU B 1 101 ? 24.215 39.285 42.532 1.00 22.89 101 LEU B O 1
ATOM 1924 N N . PHE B 1 102 ? 24.610 40.970 41.104 1.00 25.51 102 PHE B N 1
ATOM 1925 C CA . PHE B 1 102 ? 24.232 41.950 42.097 1.00 25.55 102 PHE B CA 1
ATOM 1926 C C . PHE B 1 102 ? 22.750 41.859 42.449 1.00 26.06 102 PHE B C 1
ATOM 1927 O O . PHE B 1 102 ? 22.373 42.068 43.612 1.00 25.89 102 PHE B O 1
ATOM 1935 N N . ALA B 1 103 ? 21.902 41.531 41.477 1.00 24.12 103 ALA B N 1
ATOM 1936 C CA . ALA B 1 103 ? 20.485 41.367 41.790 1.00 22.59 103 ALA B CA 1
ATOM 1937 C C . ALA B 1 103 ? 20.220 40.127 42.658 1.00 22.52 103 ALA B C 1
ATOM 1938 O O . ALA B 1 103 ? 19.241 40.091 43.403 1.00 21.70 103 ALA B O 1
ATOM 1940 N N . ALA B 1 104 ? 21.049 39.095 42.526 1.00 19.65 104 ALA B N 1
ATOM 1941 C CA . ALA B 1 104 ? 20.906 37.930 43.395 1.00 18.59 104 ALA B CA 1
ATOM 1942 C C . ALA B 1 104 ? 21.274 38.340 44.819 1.00 18.07 104 ALA B C 1
ATOM 1943 O O . ALA B 1 104 ? 20.596 37.983 45.766 1.00 19.19 104 ALA B O 1
ATOM 1945 N N . PHE B 1 105 ? 22.362 39.088 44.960 1.00 18.57 105 PHE B N 1
ATOM 1946 C CA . PHE B 1 105 ? 22.805 39.544 46.268 1.00 19.22 105 PHE B CA 1
ATOM 1947 C C . PHE B 1 105 ? 21.672 40.300 46.939 1.00 18.85 105 PHE B C 1
ATOM 1948 O O . PHE B 1 105 ? 21.375 40.092 48.111 1.00 18.58 105 PHE B O 1
ATOM 1956 N N . THR B 1 106 ? 21.019 41.155 46.177 1.00 18.39 106 THR B N 1
ATOM 1957 C CA . THR B 1 106 ? 19.961 42.001 46.706 1.00 19.23 106 THR B CA 1
ATOM 1958 C C . THR B 1 106 ? 18.750 41.214 47.149 1.00 19.06 106 THR B C 1
ATOM 1959 O O . THR B 1 106 ? 18.071 41.595 48.102 1.00 17.57 106 THR B O 1
ATOM 1963 N N . TYR B 1 107 ? 18.459 40.133 46.437 1.00 19.38 107 TYR B N 1
ATOM 1964 C CA . TYR B 1 107 ? 17.338 39.283 46.782 1.00 19.16 107 TYR B CA 1
ATOM 1965 C C . TYR B 1 107 ? 17.570 38.704 48.167 1.00 18.71 107 TYR B C 1
ATOM 1966 O O . TYR B 1 107 ? 16.639 38.594 48.955 1.00 17.31 107 TYR B O 1
ATOM 1975 N N . PHE B 1 108 ? 18.812 38.317 48.456 1.00 18.21 108 PHE B N 1
ATOM 1976 C CA . PHE B 1 108 ? 19.128 37.694 49.747 1.00 18.41 108 PHE B CA 1
ATOM 1977 C C . PHE B 1 108 ? 19.225 38.722 50.854 1.00 17.29 108 PHE B C 1
ATOM 1978 O O . PHE B 1 108 ? 18.960 38.417 52.013 1.00 16.95 108 PHE B O 1
ATOM 1986 N N . ASP B 1 109 ? 19.620 39.934 50.483 1.00 16.03 109 ASP B N 1
ATOM 1987 C CA . ASP B 1 109 ? 19.744 41.044 51.413 1.00 16.63 109 ASP B CA 1
ATOM 1988 C C . ASP B 1 109 ? 18.369 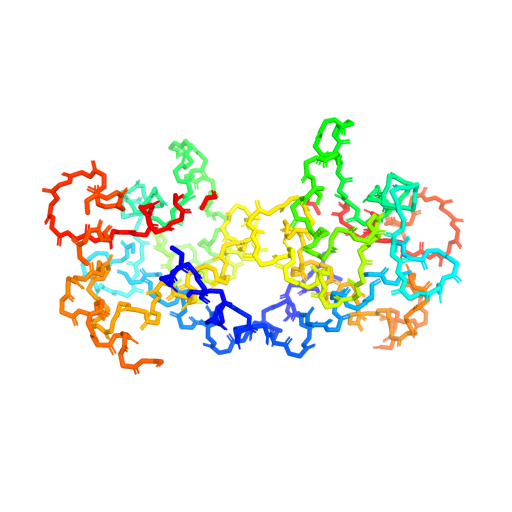41.672 51.607 1.00 19.03 109 ASP B C 1
ATOM 1989 O O . ASP B 1 109 ? 18.139 42.800 51.155 1.00 17.54 109 ASP B O 1
ATOM 1994 N N . LYS B 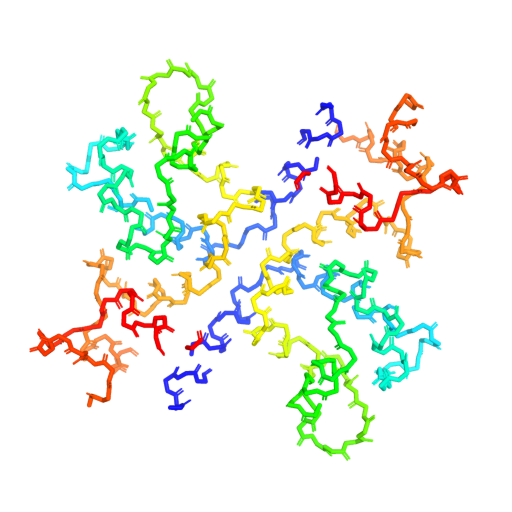1 110 ? 17.472 40.933 52.273 1.00 20.70 110 LYS B N 1
ATOM 1995 C CA . LYS B 1 110 ? 16.079 41.341 52.474 1.00 23.47 110 LYS B CA 1
ATOM 1996 C C . LYS B 1 110 ? 16.012 42.733 53.029 1.00 23.92 110 LYS B C 1
ATOM 1997 O O . LYS B 1 110 ? 15.131 43.507 52.677 1.00 24.47 110 LYS B O 1
ATOM 2003 N N . ASP B 1 111 ? 16.955 43.038 53.907 1.00 24.84 111 ASP B N 1
ATOM 2004 C CA . ASP B 1 111 ? 17.058 44.354 54.500 1.00 26.20 111 ASP B CA 1
ATOM 2005 C C . ASP B 1 111 ? 17.300 45.465 53.499 1.00 24.81 111 ASP B C 1
ATOM 2006 O O . ASP B 1 111 ? 16.514 46.398 53.404 1.00 26.70 111 ASP B O 1
ATOM 2011 N N . GLY B 1 112 ? 18.386 45.338 52.747 1.00 22.44 112 GLY B N 1
ATOM 2012 C CA . GLY B 1 112 ? 18.919 46.440 51.968 1.00 20.66 112 GLY B CA 1
ATOM 2013 C C . GLY B 1 112 ? 20.067 47.039 52.791 1.00 19.75 112 GLY B C 1
ATOM 2014 O O . GLY B 1 112 ? 20.540 48.144 52.539 1.00 20.10 112 GLY B O 1
ATOM 2015 N N . SER B 1 113 ? 20.513 46.295 53.800 1.00 18.73 113 SER B N 1
ATOM 2016 C CA . SER B 1 113 ? 21.601 46.724 54.686 1.00 17.59 113 SER B CA 1
ATOM 2017 C C . SER B 1 113 ? 22.976 46.745 53.990 1.00 17.86 113 SER B C 1
ATOM 2018 O O . SER B 1 113 ? 23.927 47.353 54.489 1.00 15.19 113 SER B O 1
ATOM 2021 N N . GLY B 1 114 ? 23.078 46.064 52.850 1.00 16.66 114 GLY B N 1
ATOM 2022 C CA . GLY B 1 114 ? 24.334 45.970 52.130 1.00 17.60 114 GLY B CA 1
ATOM 2023 C C . GLY B 1 114 ? 25.044 44.688 52.516 1.00 17.61 114 GLY B C 1
ATOM 2024 O O . GLY B 1 114 ? 26.113 44.380 51.997 1.00 18.88 114 GLY B O 1
ATOM 2025 N N . TYR B 1 115 ? 24.436 43.936 53.429 1.00 18.06 115 TYR B N 1
ATOM 2026 C CA . TYR B 1 115 ? 25.026 42.707 53.943 1.00 17.33 115 TYR B CA 1
ATOM 2027 C C . TYR B 1 115 ? 24.016 41.617 54.135 1.00 17.04 115 TYR B C 1
ATOM 2028 O O . TYR B 1 115 ? 22.945 41.858 54.710 1.00 18.28 115 TYR B O 1
ATOM 2037 N N . ILE B 1 116 ? 24.384 40.405 53.710 1.00 16.54 116 ILE B N 1
ATOM 2038 C CA . ILE B 1 116 ? 23.569 39.232 53.971 1.00 17.47 116 ILE B CA 1
ATOM 2039 C C . ILE B 1 116 ? 23.963 38.673 55.324 1.00 16.42 116 ILE B C 1
ATOM 2040 O O . ILE B 1 116 ? 25.140 38.407 55.573 1.00 15.20 116 ILE B O 1
ATOM 2045 N N . THR B 1 117 ? 22.984 38.471 56.196 1.00 17.60 117 THR B N 1
ATOM 2046 C CA . THR B 1 117 ? 23.256 37.914 57.517 1.00 18.54 117 THR B CA 1
ATOM 2047 C C . THR B 1 117 ? 22.724 36.493 57.624 1.00 17.96 117 THR B C 1
ATOM 2048 O O . THR B 1 117 ? 21.914 36.072 56.796 1.00 17.28 117 THR B O 1
ATOM 2052 N N . PRO B 1 118 ? 23.190 35.750 58.626 1.00 18.54 118 PRO B N 1
ATOM 2053 C CA . PRO B 1 118 ? 22.729 34.381 58.862 1.00 18.66 118 PRO B CA 1
ATOM 2054 C C . PRO B 1 118 ? 21.218 34.279 58.918 1.00 18.87 118 PRO B C 1
ATOM 2055 O O . PRO B 1 118 ? 20.660 33.363 58.330 1.00 19.34 118 PRO B O 1
ATOM 2059 N N . ASP B 1 119 ? 20.570 35.209 59.608 1.00 19.72 119 ASP B N 1
ATOM 2060 C CA . ASP B 1 119 ? 19.111 35.197 59.725 1.00 21.31 119 ASP B CA 1
ATOM 2061 C C . ASP B 1 119 ? 18.458 35.457 58.360 1.00 20.69 119 ASP B C 1
ATOM 2062 O O . ASP B 1 119 ? 17.336 35.024 58.097 1.00 19.65 119 ASP B O 1
ATOM 2067 N N . GLU B 1 120 ? 19.164 36.181 57.500 1.00 21.01 120 GLU B N 1
ATOM 2068 C CA . GLU B 1 120 ? 18.709 36.392 56.126 1.00 21.04 120 GLU B CA 1
ATOM 2069 C C . GLU B 1 120 ? 18.971 35.142 55.276 1.00 21.52 120 GLU B C 1
ATOM 2070 O O . GLU B 1 120 ? 18.247 34.851 54.337 1.00 19.76 120 GLU B O 1
ATOM 2076 N N . LEU B 1 121 ? 20.015 34.402 55.619 1.00 24.25 121 LEU B N 1
ATOM 2077 C CA . LEU B 1 121 ? 20.343 33.167 54.914 1.00 26.55 121 LEU B CA 1
ATOM 2078 C C . LEU B 1 121 ? 19.291 32.091 55.199 1.00 25.39 121 LEU B C 1
ATOM 2079 O O . LEU B 1 121 ? 18.825 31.395 54.298 1.00 25.30 121 LEU B O 1
ATOM 2084 N N . GLN B 1 122 ? 18.933 31.948 56.464 1.00 23.42 122 GLN B N 1
ATOM 2085 C CA . GLN B 1 122 ? 17.827 31.074 56.843 1.00 22.87 122 GLN B CA 1
ATOM 2086 C C . GLN B 1 122 ? 16.537 31.483 56.119 1.00 23.25 122 GLN B C 1
ATOM 2087 O O . GLN B 1 122 ? 15.866 30.644 55.502 1.00 22.45 122 GLN B O 1
ATOM 2089 N N . GLN B 1 123 ? 16.205 32.772 56.194 1.00 22.74 123 GLN B N 1
ATOM 2090 C CA . GLN B 1 123 ? 14.912 33.263 55.719 1.00 22.47 123 GLN B CA 1
ATOM 2091 C C . GLN B 1 123 ? 14.873 33.314 54.195 1.00 23.62 123 GLN B C 1
ATOM 2092 O O . GLN B 1 123 ? 14.651 32.292 53.538 1.00 23.50 123 GLN B O 1
ATOM 2102 N N . ARG B 1 140 ? 31.193 28.965 57.613 1.00 42.13 140 ARG B N 1
ATOM 2103 C CA . ARG B 1 140 ? 31.648 30.089 56.803 1.00 37.91 140 ARG B CA 1
ATOM 2104 C C . ARG B 1 140 ? 32.997 30.059 56.121 1.00 36.20 140 ARG B C 1
ATOM 2105 O O . ARG B 1 140 ? 33.940 30.733 56.533 1.00 35.78 140 ARG B O 1
ATOM 2113 N N . ASP B 1 141 ? 33.062 29.263 55.064 1.00 33.60 141 ASP B N 1
ATOM 2114 C CA . ASP B 1 141 ? 34.108 29.409 54.075 1.00 32.11 141 ASP B CA 1
ATOM 2115 C C . ASP B 1 141 ? 34.031 30.831 53.497 1.00 30.05 141 ASP B C 1
ATOM 2116 O O . ASP B 1 141 ? 35.017 31.354 52.977 1.00 30.22 141 ASP B O 1
ATOM 2121 N N . VAL B 1 142 ? 32.866 31.467 53.634 1.00 27.19 142 VAL B N 1
ATOM 2122 C CA . VAL B 1 142 ? 32.539 32.674 52.855 1.00 26.16 142 VAL B CA 1
ATOM 2123 C C . VAL B 1 142 ? 32.879 33.992 53.528 1.00 25.12 142 VAL B C 1
ATOM 2124 O O . VAL B 1 142 ? 33.346 34.929 52.877 1.00 21.99 142 VAL B O 1
ATOM 2128 N N . ASP B 1 143 ? 32.620 34.066 54.829 1.00 24.89 143 ASP B N 1
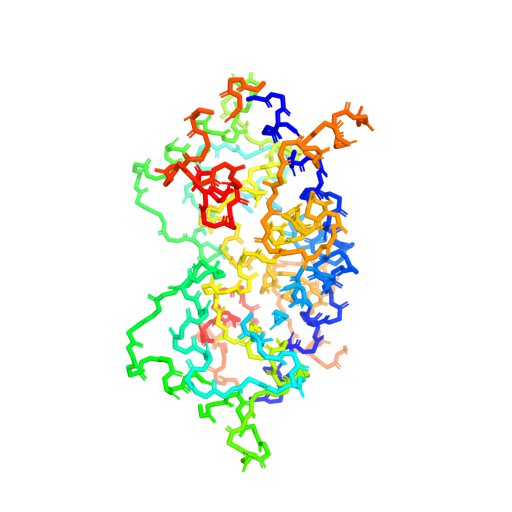ATOM 2129 C CA . ASP B 1 143 ? 32.824 35.297 55.574 1.00 23.98 143 ASP B CA 1
ATOM 2130 C C . ASP B 1 143 ? 34.296 35.443 55.855 1.00 25.00 143 ASP B C 1
ATOM 2131 O O . ASP B 1 143 ? 34.772 35.090 56.927 1.00 24.68 143 ASP B O 1
ATOM 2136 N N . GLN B 1 144 ? 35.020 35.990 54.896 1.00 26.15 144 GLN B N 1
ATOM 2137 C CA . GLN B 1 144 ? 36.468 36.031 55.011 1.00 27.89 144 GLN B CA 1
ATOM 2138 C C . GLN B 1 144 ? 36.956 37.086 55.992 1.00 26.97 144 GLN B C 1
ATOM 2139 O O . GLN B 1 144 ? 38.063 36.974 56.497 1.00 25.36 144 GLN B O 1
ATOM 2145 N N . ASP B 1 145 ? 36.146 38.104 56.270 1.00 27.33 145 ASP B N 1
ATOM 2146 C CA . ASP B 1 145 ? 36.577 39.143 57.214 1.00 27.26 145 ASP B CA 1
ATOM 2147 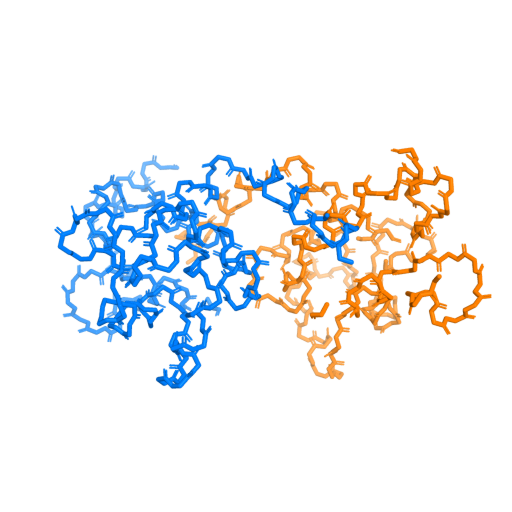C C . ASP B 1 145 ? 36.138 38.849 58.655 1.00 25.40 145 ASP B C 1
ATOM 2148 O O . ASP B 1 145 ? 36.453 39.608 59.571 1.00 25.38 145 ASP B O 1
ATOM 2153 N N . ASN B 1 146 ? 35.413 37.749 58.846 1.00 22.63 146 ASN B N 1
ATOM 2154 C CA . ASN B 1 146 ? 34.996 37.304 60.177 1.00 21.66 146 ASN B CA 1
ATOM 2155 C C . ASN B 1 146 ? 34.085 38.264 60.936 1.00 19.81 146 ASN B C 1
ATOM 2156 O O . ASN B 1 146 ? 34.107 38.282 62.167 1.00 18.54 146 ASN B O 1
ATOM 2161 N N . ASP B 1 147 ? 33.280 39.045 60.219 1.00 17.86 147 ASP B N 1
ATOM 2162 C CA . ASP B 1 147 ? 32.391 40.009 60.873 1.00 17.72 147 ASP B CA 1
ATOM 2163 C C . ASP B 1 147 ? 30.946 39.510 61.039 1.00 16.98 147 ASP B C 1
ATOM 2164 O O . ASP B 1 147 ? 30.072 40.268 61.469 1.00 17.21 147 ASP B O 1
ATOM 2169 N N . GLY B 1 148 ? 30.706 38.241 60.718 1.00 15.45 148 GLY B N 1
ATOM 2170 C CA . GLY B 1 148 ? 29.393 37.646 60.895 1.00 15.45 148 GLY B CA 1
ATOM 2171 C C . GLY B 1 148 ? 28.434 37.966 59.768 1.00 15.40 148 GLY B C 1
ATOM 2172 O O . GLY B 1 148 ? 27.249 37.678 59.843 1.00 14.21 148 GLY B O 1
ATOM 2173 N N . ARG B 1 149 ? 28.939 38.579 58.711 1.00 16.29 149 ARG B N 1
ATOM 2174 C CA . ARG B 1 149 ? 28.086 38.897 57.582 1.00 16.71 149 ARG B CA 1
ATOM 2175 C C . ARG B 1 149 ? 28.802 38.742 56.241 1.00 17.06 149 ARG B C 1
ATOM 2176 O O . ARG B 1 149 ? 30.041 38.751 56.146 1.00 16.10 149 ARG B O 1
ATOM 2184 N N . ILE B 1 150 ? 27.990 38.599 55.206 1.00 15.85 150 ILE B N 1
ATOM 2185 C CA . ILE B 1 150 ? 28.471 38.449 53.860 1.00 16.07 150 ILE B CA 1
ATOM 2186 C C . ILE B 1 150 ? 28.260 39.744 53.064 1.00 17.20 150 ILE B C 1
ATOM 2187 O O . ILE B 1 150 ? 27.117 40.100 52.760 1.00 17.03 150 ILE B O 1
ATOM 2192 N N . ASP B 1 151 ? 29.354 40.444 52.748 1.00 16.91 151 ASP B N 1
ATOM 2193 C CA . ASP B 1 151 ? 29.299 41.642 51.902 1.00 18.17 151 ASP B CA 1
ATOM 2194 C C . ASP B 1 151 ? 29.325 41.245 50.430 1.00 17.46 151 ASP B C 1
ATOM 2195 O O . ASP B 1 151 ? 29.567 40.087 50.103 1.00 16.57 151 ASP B O 1
ATOM 2200 N N . TYR B 1 152 ? 29.082 42.193 49.540 1.00 15.95 152 TYR B N 1
ATOM 2201 C CA . TYR B 1 152 ? 28.995 41.848 48.123 1.00 17.08 152 TYR B CA 1
ATOM 2202 C C . TYR B 1 152 ? 30.255 41.173 47.574 1.00 16.25 152 TYR B C 1
ATOM 2203 O O . TYR B 1 152 ? 30.165 40.201 46.837 1.00 16.70 152 TYR B O 1
ATOM 2212 N N . ASN B 1 153 ? 31.426 41.689 47.923 1.00 17.79 153 ASN B N 1
ATOM 2213 C CA . ASN B 1 153 ? 32.665 41.108 47.421 1.00 17.12 153 ASN B CA 1
ATOM 2214 C C . ASN B 1 153 ? 32.838 39.676 47.903 1.00 17.88 153 ASN B C 1
ATOM 2215 O O . ASN B 1 153 ? 33.252 38.817 47.138 1.00 17.86 153 ASN B O 1
ATOM 2220 N N . GLU B 1 154 ? 32.493 39.397 49.153 1.00 16.88 154 GLU B N 1
ATOM 2221 C CA . GLU B 1 154 ? 32.561 38.010 49.630 1.00 17.52 154 GLU B CA 1
ATOM 2222 C C . GLU B 1 154 ? 31.595 37.123 48.832 1.00 17.09 154 GLU B C 1
ATOM 2223 O O . GLU B 1 154 ? 31.899 35.981 48.496 1.00 15.79 154 GLU B O 1
ATOM 2229 N N . PHE B 1 155 ? 30.432 37.669 48.504 1.00 17.37 155 PHE B N 1
ATOM 2230 C CA . PHE B 1 155 ? 29.432 36.930 47.756 1.00 17.61 155 PHE B CA 1
ATOM 2231 C C . PHE B 1 155 ? 29.993 36.602 46.369 1.00 18.17 155 PHE B C 1
ATOM 2232 O O . PHE B 1 155 ? 29.825 35.495 45.880 1.00 16.86 155 PHE B O 1
ATOM 2240 N N . VAL B 1 156 ? 30.689 37.553 45.753 1.00 18.04 156 VAL B N 1
ATOM 2241 C CA . VAL B 1 156 ? 31.270 37.322 44.442 1.00 19.82 156 VAL B CA 1
ATOM 2242 C C . VAL B 1 156 ? 32.359 36.260 44.477 1.00 20.13 156 VAL B C 1
ATOM 2243 O O . VAL B 1 156 ? 32.410 35.393 43.605 1.00 19.01 156 VAL B O 1
ATOM 2247 N N . ALA B 1 157 ? 33.238 36.335 45.474 1.00 21.57 157 ALA B N 1
ATOM 2248 C CA . ALA B 1 157 ? 34.312 35.355 45.606 1.00 23.01 157 ALA B CA 1
ATOM 2249 C C . ALA B 1 157 ? 33.728 33.953 45.756 1.00 24.46 157 ALA B C 1
ATOM 2250 O O . ALA B 1 157 ? 34.293 32.989 45.253 1.00 24.59 157 ALA B O 1
ATOM 2268 N N . GLN B 1 160 ? 32.485 32.833 42.452 1.00 35.40 160 GLN B N 1
ATOM 2269 C CA . GLN B 1 160 ? 33.674 32.675 41.607 1.00 36.45 160 GLN B CA 1
ATOM 2270 C C . GLN B 1 160 ? 33.505 33.350 40.244 1.00 37.36 160 GLN B C 1
ATOM 2271 O O . GLN B 1 160 ? 33.869 34.520 40.065 1.00 38.08 160 GLN B O 1
#